Protein AF-A0AAP1EXU5-F1 (afdb_monomer_lite)

Organism: NCBI:txid347

pLDDT: mean 87.34, std 11.62, range [33.66, 98.62]

InterPro domains:
  IPR014710 RmlC-like jelly roll fold [G3DSA:2.60.120.10] (6-222)
  IPR041667 Cupin-like domain 8 [PF13621] (20-175)

Structure (mmCIF, N/CA/C/O backbone):
data_AF-A0AAP1EXU5-F1
#
_entry.id   AF-A0AAP1EXU5-F1
#
loop_
_atom_site.group_PDB
_atom_site.id
_atom_site.type_symbol
_atom_site.label_atom_id
_atom_site.label_alt_id
_atom_site.label_comp_id
_atom_site.label_asym_id
_atom_site.label_entity_id
_atom_site.label_seq_id
_atom_site.pdbx_PDB_ins_code
_atom_site.Cartn_x
_atom_site.Cartn_y
_atom_site.Cartn_z
_atom_site.occupancy
_atom_site.B_iso_or_equiv
_atom_site.auth_seq_id
_atom_site.auth_comp_id
_atom_site.auth_asym_id
_atom_site.auth_atom_id
_atom_site.pdbx_PDB_model_num
ATOM 1 N N . MET A 1 1 ? 19.352 -21.264 -12.331 1.00 33.66 1 MET A N 1
ATOM 2 C CA . MET A 1 1 ? 18.114 -21.206 -11.521 1.00 33.66 1 MET A CA 1
ATOM 3 C C . MET A 1 1 ? 17.722 -19.744 -11.387 1.00 33.66 1 MET A C 1
ATOM 5 O O . MET A 1 1 ? 18.645 -18.951 -11.235 1.00 33.66 1 MET A O 1
ATOM 9 N N . PRO A 1 2 ? 16.442 -19.346 -11.511 1.00 36.06 2 PRO A N 1
ATOM 10 C CA . PRO A 1 2 ? 16.068 -17.956 -11.261 1.00 36.06 2 PRO A CA 1
ATOM 11 C C . PRO A 1 2 ? 16.492 -17.590 -9.834 1.00 36.06 2 PRO A C 1
ATOM 13 O O . PRO A 1 2 ? 16.185 -18.331 -8.901 1.00 36.06 2 PRO A O 1
ATOM 16 N N . ALA A 1 3 ? 17.254 -16.505 -9.688 1.00 39.09 3 ALA A N 1
ATOM 17 C CA . ALA A 1 3 ? 17.696 -16.018 -8.389 1.00 39.09 3 ALA A CA 1
ATOM 18 C C . ALA A 1 3 ? 16.472 -15.783 -7.494 1.00 39.09 3 ALA A C 1
ATOM 20 O O . ALA A 1 3 ? 15.477 -15.198 -7.938 1.00 39.09 3 ALA A O 1
ATOM 21 N N . GLU A 1 4 ? 16.527 -16.265 -6.251 1.00 41.06 4 GLU A N 1
ATOM 22 C CA . GLU A 1 4 ? 15.454 -16.020 -5.295 1.00 41.06 4 GLU A CA 1
ATOM 23 C C . GLU A 1 4 ? 15.252 -14.506 -5.133 1.00 41.06 4 GLU A C 1
ATOM 25 O O . GLU A 1 4 ? 16.228 -13.752 -5.051 1.00 41.06 4 GLU A O 1
ATOM 30 N N . PRO A 1 5 ? 13.998 -14.023 -5.125 1.00 50.66 5 PRO A N 1
ATOM 31 C CA . PRO A 1 5 ? 13.727 -12.602 -4.990 1.00 50.66 5 PRO A CA 1
ATOM 32 C C . PRO A 1 5 ? 14.372 -12.077 -3.705 1.00 50.66 5 PRO A C 1
ATOM 34 O O . PRO A 1 5 ? 14.060 -12.549 -2.611 1.00 50.66 5 PRO A O 1
ATOM 37 N N . ARG A 1 6 ? 15.256 -11.079 -3.841 1.00 53.12 6 ARG A N 1
ATOM 38 C CA . ARG A 1 6 ? 15.921 -10.437 -2.704 1.00 53.12 6 ARG A CA 1
ATOM 39 C C . ARG A 1 6 ? 14.862 -9.913 -1.737 1.00 53.12 6 ARG A C 1
ATOM 41 O O . ARG A 1 6 ? 14.082 -9.019 -2.071 1.00 53.12 6 ARG A O 1
ATOM 48 N N . VAL A 1 7 ? 14.825 -10.502 -0.547 1.00 65.81 7 VAL A N 1
ATOM 49 C CA . VAL A 1 7 ? 13.904 -10.114 0.520 1.00 65.81 7 VAL A CA 1
ATOM 50 C C . VAL A 1 7 ? 14.245 -8.684 0.938 1.00 65.81 7 VAL A C 1
ATOM 52 O O . VAL A 1 7 ? 15.403 -8.382 1.224 1.00 65.81 7 VAL A O 1
ATOM 55 N N . ILE A 1 8 ? 13.246 -7.796 0.933 1.00 73.38 8 ILE A N 1
ATOM 56 C CA . ILE A 1 8 ? 13.391 -6.437 1.470 1.00 73.38 8 ILE A CA 1
ATOM 57 C C . ILE A 1 8 ? 13.843 -6.553 2.929 1.00 73.38 8 ILE A C 1
ATOM 59 O O . ILE A 1 8 ? 13.289 -7.368 3.674 1.00 73.38 8 ILE A O 1
ATOM 63 N N . GLU A 1 9 ? 14.833 -5.750 3.319 1.00 77.69 9 GLU A N 1
ATOM 64 C CA . GLU A 1 9 ? 15.406 -5.777 4.662 1.00 77.69 9 GLU A CA 1
ATOM 65 C C . GLU A 1 9 ? 14.314 -5.668 5.735 1.00 77.69 9 GLU A C 1
ATOM 67 O O . GLU A 1 9 ? 13.412 -4.829 5.660 1.00 77.69 9 GLU A O 1
ATOM 72 N N . GLY A 1 10 ? 14.365 -6.583 6.703 1.00 82.75 10 GLY A N 1
ATOM 73 C CA . GLY A 1 10 ? 13.412 -6.653 7.799 1.00 82.75 10 GLY A CA 1
ATOM 74 C C . GLY A 1 10 ? 13.985 -6.023 9.060 1.00 82.75 10 GLY A C 1
ATOM 75 O O . GLY A 1 10 ? 14.947 -6.546 9.610 1.00 82.75 10 GLY A O 1
ATOM 76 N N . CYS A 1 11 ? 13.352 -4.965 9.558 1.00 88.06 11 CYS A N 1
ATOM 77 C CA . CYS A 1 11 ? 13.636 -4.416 10.882 1.00 88.06 11 CYS A CA 1
ATOM 78 C C . CYS A 1 11 ? 12.678 -5.038 11.908 1.00 88.06 11 CYS A C 1
ATOM 80 O O . CYS A 1 11 ? 11.507 -5.278 11.605 1.00 88.06 11 CYS A O 1
ATOM 82 N N . HIS A 1 12 ? 13.160 -5.292 13.122 1.00 92.25 12 HIS A N 1
ATOM 83 C CA . HIS A 1 12 ? 12.423 -5.971 14.192 1.00 92.25 12 HIS A CA 1
ATOM 84 C C . HIS A 1 12 ? 12.567 -5.215 15.519 1.00 92.25 12 HIS A C 1
ATOM 86 O O . HIS A 1 12 ? 13.460 -4.388 15.656 1.00 92.25 12 HIS A O 1
ATOM 92 N N . GLY A 1 13 ? 11.709 -5.523 16.501 1.00 90.25 13 GLY A N 1
ATOM 93 C CA . GLY A 1 13 ? 11.841 -4.990 17.867 1.00 90.25 13 GLY A CA 1
ATOM 94 C C . GLY A 1 13 ? 11.612 -3.480 17.984 1.00 90.25 13 GLY A C 1
ATOM 95 O O . GLY A 1 13 ? 12.146 -2.852 18.888 1.00 90.25 13 GLY A O 1
ATOM 96 N N . LEU A 1 14 ? 10.854 -2.903 17.052 1.00 92.38 14 LEU A N 1
ATOM 97 C CA . LEU A 1 14 ? 10.605 -1.467 16.979 1.00 92.38 14 LEU A CA 1
ATOM 98 C C . LEU A 1 14 ? 9.452 -1.057 17.897 1.00 92.38 14 LEU A C 1
ATOM 100 O O . LEU A 1 14 ? 8.427 -1.740 17.938 1.00 92.38 14 LEU A O 1
ATOM 104 N N . ASP A 1 15 ? 9.597 0.094 18.548 1.00 90.38 15 ASP A N 1
ATOM 105 C CA . ASP A 1 15 ? 8.518 0.762 19.272 1.00 90.38 15 ASP A CA 1
ATOM 106 C C . ASP A 1 15 ? 7.871 1.824 18.360 1.00 90.38 15 ASP A C 1
ATOM 108 O O . ASP A 1 15 ? 8.560 2.755 17.931 1.00 90.38 15 ASP A O 1
ATOM 112 N N . PRO A 1 16 ? 6.563 1.729 18.043 1.00 90.12 16 PRO A N 1
ATOM 113 C CA . PRO A 1 16 ? 5.876 2.737 17.238 1.00 90.12 16 PRO A CA 1
ATOM 114 C C . PRO A 1 16 ? 5.839 4.124 17.888 1.00 90.12 16 PRO A C 1
ATOM 116 O O . PRO A 1 16 ? 5.579 5.091 17.181 1.00 90.12 16 PRO A O 1
ATOM 119 N N . GLN A 1 17 ? 6.091 4.258 19.191 1.00 90.00 17 GLN A N 1
ATOM 120 C CA . GLN A 1 17 ? 6.180 5.555 19.869 1.00 90.00 17 GLN A CA 1
ATOM 121 C C . GLN A 1 17 ? 7.610 6.105 19.946 1.00 90.00 17 GLN A C 1
ATOM 123 O O . GLN A 1 17 ? 7.797 7.274 20.277 1.00 90.00 17 GLN A O 1
ATOM 128 N N . GLN A 1 18 ? 8.616 5.289 19.625 1.00 89.62 18 GLN A N 1
ATOM 129 C CA . GLN A 1 18 ? 10.035 5.643 19.711 1.00 89.62 18 GLN A CA 1
ATOM 130 C C . GLN A 1 18 ? 10.793 5.131 18.482 1.00 89.62 18 GLN A C 1
ATOM 132 O O . GLN A 1 18 ? 11.813 4.449 18.582 1.00 89.62 18 GLN A O 1
ATOM 137 N N . LEU A 1 19 ? 10.273 5.440 17.292 1.00 89.94 19 LEU A N 1
ATOM 138 C CA . LEU A 1 19 ? 10.934 5.078 16.045 1.00 89.94 19 LEU A CA 1
ATOM 139 C C . LEU A 1 19 ? 12.259 5.823 15.899 1.00 89.94 19 LEU A C 1
ATOM 141 O O . LEU A 1 19 ? 12.295 7.052 15.955 1.00 89.94 19 LEU A O 1
ATOM 145 N N . ASP A 1 20 ? 13.332 5.076 15.635 1.00 88.88 20 ASP A N 1
ATOM 146 C CA . ASP A 1 20 ? 14.624 5.659 15.287 1.00 88.88 20 ASP A CA 1
ATOM 147 C C . ASP A 1 20 ? 14.459 6.555 14.042 1.00 88.88 20 ASP A C 1
ATOM 149 O O . ASP A 1 20 ? 14.055 6.070 12.976 1.00 88.88 20 ASP A O 1
ATOM 153 N N . PRO A 1 21 ? 14.792 7.856 14.126 1.00 86.25 21 PRO A N 1
ATOM 154 C CA . PRO A 1 21 ? 14.748 8.753 12.980 1.00 86.25 21 PRO A CA 1
ATOM 155 C C . PRO A 1 21 ? 15.571 8.270 11.774 1.00 86.25 21 PRO A C 1
ATOM 157 O O . PRO A 1 21 ? 15.300 8.695 10.652 1.00 86.25 21 PRO A O 1
ATOM 160 N N . ALA A 1 22 ? 16.572 7.403 11.963 1.00 85.75 22 ALA A N 1
ATOM 161 C CA . ALA A 1 22 ? 17.312 6.779 10.868 1.00 85.75 22 ALA A CA 1
ATOM 162 C C . ALA A 1 22 ? 16.419 5.887 9.990 1.00 85.75 22 ALA A C 1
ATOM 164 O O . ALA A 1 22 ? 16.550 5.933 8.769 1.00 85.75 22 ALA A O 1
ATOM 165 N N . ILE A 1 23 ? 15.458 5.163 10.579 1.00 87.38 23 ILE A N 1
ATOM 166 C CA . ILE A 1 23 ? 14.492 4.330 9.842 1.00 87.38 23 ILE A CA 1
ATOM 167 C C . ILE A 1 23 ? 13.633 5.205 8.930 1.00 87.38 23 ILE A C 1
ATOM 169 O O . ILE A 1 23 ? 13.438 4.886 7.759 1.00 87.38 23 ILE A O 1
ATOM 173 N N . LEU A 1 24 ? 13.158 6.337 9.454 1.00 84.12 24 LEU A N 1
ATOM 174 C CA . LEU A 1 24 ? 12.311 7.277 8.716 1.00 84.12 24 LEU A CA 1
ATOM 175 C C . LEU A 1 24 ? 13.068 8.033 7.618 1.00 84.12 24 LEU A C 1
ATOM 177 O O . LEU A 1 24 ? 12.455 8.536 6.686 1.00 84.12 24 LEU A O 1
ATOM 181 N N . ARG A 1 25 ? 14.399 8.100 7.712 1.00 84.00 25 ARG A N 1
ATOM 182 C CA . ARG A 1 25 ? 15.280 8.670 6.682 1.00 84.00 25 ARG A CA 1
ATOM 183 C C . ARG A 1 25 ? 15.851 7.617 5.733 1.00 84.00 25 ARG A C 1
ATOM 185 O O . ARG A 1 25 ? 16.708 7.967 4.914 1.00 84.00 25 ARG A O 1
ATOM 192 N N . SER A 1 26 ? 15.429 6.356 5.855 1.00 81.62 26 SER A N 1
ATOM 193 C CA . SER A 1 26 ? 15.923 5.281 5.001 1.00 81.62 26 SER A CA 1
ATOM 194 C C . SER A 1 26 ? 15.594 5.564 3.548 1.00 81.62 26 SER A C 1
ATOM 196 O O . SER A 1 26 ? 14.506 6.012 3.185 1.00 81.62 26 SER A O 1
ATOM 198 N N . THR A 1 27 ? 16.561 5.288 2.684 1.00 74.94 27 THR A N 1
ATOM 199 C CA . THR A 1 27 ? 16.418 5.530 1.248 1.00 74.94 27 THR A CA 1
ATOM 200 C C . THR A 1 27 ? 16.394 4.237 0.468 1.00 74.94 27 THR A C 1
ATOM 202 O O . THR A 1 27 ? 16.561 4.213 -0.748 1.00 74.94 27 THR A O 1
ATOM 205 N N . THR A 1 28 ? 16.098 3.146 1.155 1.00 74.75 28 THR A N 1
ATOM 206 C CA . THR A 1 28 ? 15.708 1.878 0.565 1.00 74.75 28 THR A CA 1
ATOM 207 C C . THR A 1 28 ? 14.409 1.426 1.232 1.00 74.75 28 THR A C 1
ATOM 209 O O . THR A 1 28 ? 14.103 1.859 2.342 1.00 74.75 28 THR A O 1
ATOM 212 N N . PRO A 1 29 ? 13.563 0.636 0.553 1.00 79.50 29 PRO A N 1
ATOM 213 C CA . PRO A 1 29 ? 12.376 0.094 1.199 1.00 79.50 29 PRO A CA 1
ATOM 214 C C . PRO A 1 29 ? 12.780 -0.765 2.403 1.00 79.50 29 PRO A C 1
ATOM 216 O O . PRO A 1 29 ? 13.696 -1.575 2.288 1.00 79.50 29 PRO A O 1
ATOM 219 N N . LEU A 1 30 ? 12.065 -0.625 3.518 1.00 86.12 30 LEU A N 1
ATOM 220 C CA . LEU A 1 30 ? 12.228 -1.449 4.716 1.00 86.12 30 LEU A CA 1
ATOM 221 C C . LEU A 1 30 ? 10.910 -2.151 5.048 1.00 86.12 30 LEU A C 1
ATOM 223 O O . LEU A 1 30 ? 9.828 -1.592 4.859 1.00 86.12 30 LEU A O 1
ATOM 227 N N . VAL A 1 31 ? 10.987 -3.369 5.584 1.00 90.06 31 VAL A N 1
ATOM 228 C CA . VAL A 1 31 ? 9.840 -4.054 6.194 1.00 90.06 31 VAL A CA 1
ATOM 229 C C . VAL A 1 31 ? 9.971 -3.964 7.709 1.00 90.06 31 VAL A C 1
ATOM 231 O O . VAL A 1 31 ? 10.746 -4.691 8.324 1.00 90.06 31 VAL A O 1
ATOM 234 N N . LEU A 1 32 ? 9.168 -3.098 8.324 1.00 93.50 32 LEU A N 1
ATOM 235 C CA . LEU A 1 32 ? 9.144 -2.889 9.774 1.00 93.50 32 LEU A CA 1
ATOM 236 C C . LEU A 1 32 ? 8.265 -3.961 10.442 1.00 93.50 32 LEU A C 1
ATOM 238 O O . LEU A 1 32 ? 7.062 -3.789 10.656 1.00 93.50 32 LEU A O 1
ATOM 242 N N . ARG A 1 33 ? 8.843 -5.137 10.704 1.00 91.25 33 ARG A N 1
ATOM 243 C CA . ARG A 1 33 ? 8.097 -6.320 11.147 1.00 91.25 33 ARG A CA 1
ATOM 244 C C . ARG A 1 33 ? 7.624 -6.159 12.586 1.00 91.25 33 ARG A C 1
ATOM 246 O O . ARG A 1 33 ? 8.411 -6.059 13.519 1.00 91.25 33 ARG A O 1
ATOM 253 N N . GLY A 1 34 ? 6.306 -6.229 12.760 1.00 93.62 34 GLY A N 1
ATOM 254 C CA . GLY A 1 34 ? 5.665 -6.184 14.074 1.00 93.62 34 GLY A CA 1
ATOM 255 C C . GLY A 1 34 ? 5.451 -4.782 14.641 1.00 93.62 34 GLY A C 1
ATOM 256 O O . GLY A 1 34 ? 4.830 -4.694 15.693 1.00 93.62 34 GLY A O 1
ATOM 257 N N . LEU A 1 35 ? 5.865 -3.723 13.933 1.00 96.00 35 LEU A N 1
ATOM 258 C CA . LEU A 1 35 ? 5.764 -2.330 14.386 1.00 96.00 35 LEU A CA 1
ATOM 259 C C . LEU A 1 35 ? 4.370 -1.964 14.917 1.00 96.00 35 LEU A C 1
ATOM 261 O O . LEU A 1 35 ? 4.229 -1.385 15.984 1.00 96.00 35 LEU A O 1
ATOM 265 N N . VAL A 1 36 ? 3.331 -2.353 14.179 1.00 96.75 36 VAL A N 1
ATOM 266 C CA . VAL A 1 36 ? 1.935 -2.038 14.507 1.00 96.75 36 VAL A CA 1
ATOM 267 C C . VAL A 1 36 ? 1.186 -3.207 15.144 1.00 96.75 36 VAL A C 1
ATOM 269 O O . VAL A 1 36 ? -0.031 -3.168 15.258 1.00 96.75 36 VAL A O 1
ATOM 272 N N . ARG A 1 37 ? 1.875 -4.277 15.568 1.00 96.00 37 ARG A N 1
ATOM 273 C CA . ARG A 1 37 ? 1.225 -5.488 16.116 1.00 96.00 37 ARG A CA 1
ATOM 274 C C . ARG A 1 37 ? 0.361 -5.188 17.344 1.00 96.00 37 ARG A C 1
ATOM 276 O O . ARG A 1 37 ? -0.632 -5.873 17.569 1.00 96.00 37 ARG A O 1
ATOM 283 N N . ALA A 1 38 ? 0.762 -4.201 18.142 1.00 95.75 38 ALA A N 1
ATOM 284 C CA . ALA A 1 38 ? 0.057 -3.799 19.353 1.00 95.75 38 ALA A CA 1
ATOM 285 C C . ALA A 1 38 ? -1.169 -2.910 19.084 1.00 95.75 38 ALA A C 1
ATOM 287 O O . ALA A 1 38 ? -1.962 -2.696 19.996 1.00 95.75 38 ALA A O 1
ATOM 288 N N . TRP A 1 39 ? -1.349 -2.406 17.857 1.00 97.62 39 TRP A N 1
ATOM 289 C CA . TRP A 1 39 ? -2.528 -1.619 17.509 1.00 97.62 39 TRP A CA 1
ATOM 290 C C . TRP A 1 39 ? -3.804 -2.448 17.685 1.00 97.62 39 TRP A C 1
ATOM 292 O O . TRP A 1 39 ? -3.864 -3.570 17.167 1.00 97.62 39 TRP A O 1
ATOM 302 N N . PRO A 1 40 ? -4.853 -1.912 18.334 1.00 98.25 40 PRO A N 1
ATOM 303 C CA . PRO A 1 40 ? -6.123 -2.615 18.459 1.00 98.25 40 PRO A CA 1
ATOM 304 C C . PRO A 1 40 ? -6.711 -3.031 17.102 1.00 98.25 40 PRO A C 1
ATOM 306 O O . PRO A 1 40 ? -7.229 -4.142 16.981 1.00 98.25 40 PRO A O 1
ATOM 309 N N . LEU A 1 41 ? -6.559 -2.207 16.053 1.00 98.38 41 LEU A N 1
ATOM 310 C CA . LEU A 1 41 ? -6.984 -2.574 14.697 1.00 98.38 41 LEU A CA 1
ATOM 311 C C . LEU A 1 41 ? -6.179 -3.755 14.136 1.00 98.38 41 LEU A C 1
ATOM 313 O O . LEU A 1 41 ? -6.755 -4.650 13.522 1.00 98.38 41 LEU A O 1
ATOM 317 N N . ALA A 1 42 ? -4.864 -3.793 14.366 1.00 97.94 42 ALA A N 1
ATOM 318 C CA . ALA A 1 42 ? -4.020 -4.896 13.908 1.00 97.94 42 ALA A CA 1
ATOM 319 C C . ALA A 1 42 ? -4.330 -6.201 14.657 1.00 97.94 42 ALA A C 1
ATOM 321 O O . ALA A 1 42 ? -4.385 -7.269 14.052 1.00 97.94 42 ALA A O 1
ATOM 322 N N . GLN A 1 43 ? -4.594 -6.124 15.964 1.00 98.44 43 GLN A N 1
ATOM 323 C CA . GLN A 1 43 ? -5.053 -7.268 16.754 1.00 98.44 43 GLN A CA 1
ATOM 324 C C . GLN A 1 43 ? -6.426 -7.759 16.282 1.00 98.44 43 GLN A C 1
ATOM 326 O O . GLN A 1 43 ? -6.643 -8.963 16.151 1.00 98.44 43 GLN A O 1
ATOM 331 N N . ALA A 1 44 ? -7.350 -6.843 15.981 1.00 98.56 44 ALA A N 1
ATOM 332 C CA . ALA A 1 44 ? -8.648 -7.186 15.418 1.00 98.56 44 ALA A CA 1
ATOM 333 C C . ALA A 1 44 ? -8.506 -7.876 14.052 1.00 98.56 44 ALA A C 1
ATOM 335 O O . ALA A 1 44 ? -9.066 -8.955 13.867 1.00 98.56 44 ALA A O 1
ATOM 336 N N . GLY A 1 45 ? -7.697 -7.324 13.144 1.00 97.75 45 GLY A N 1
ATOM 337 C CA . GLY A 1 45 ? -7.429 -7.912 11.830 1.00 97.75 45 GLY A CA 1
ATOM 338 C C . GLY A 1 45 ? -6.689 -9.246 11.873 1.00 97.75 45 GLY A C 1
ATOM 339 O O . GLY A 1 45 ? -6.929 -10.097 11.019 1.00 97.75 45 GLY A O 1
ATOM 340 N N . ALA A 1 46 ? -5.847 -9.472 12.884 1.00 97.06 46 ALA A N 1
ATOM 341 C CA . ALA A 1 46 ? -5.215 -10.767 13.121 1.00 97.06 46 ALA A CA 1
ATOM 342 C C . ALA A 1 46 ? -6.213 -11.843 13.586 1.00 97.06 46 ALA A C 1
ATOM 344 O O . ALA A 1 46 ? -5.974 -13.024 13.340 1.00 97.06 46 ALA A O 1
ATOM 345 N N . ARG A 1 47 ? -7.319 -11.454 14.240 1.00 97.94 47 ARG A N 1
ATOM 346 C CA . ARG A 1 47 ? -8.393 -1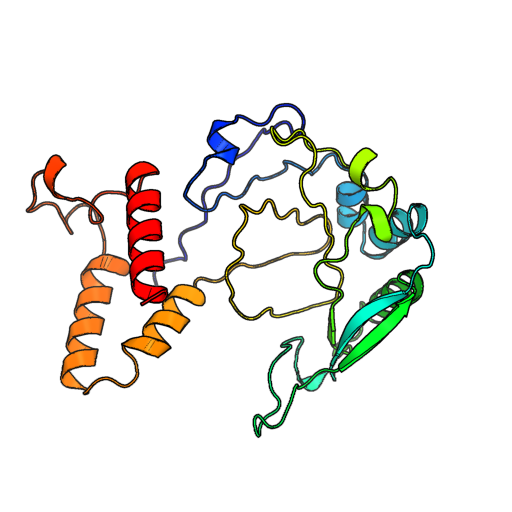2.384 14.629 1.00 97.94 47 ARG A CA 1
ATOM 347 C C . ARG A 1 47 ? -9.267 -12.761 13.439 1.00 97.94 47 ARG A C 1
ATOM 349 O O . ARG A 1 47 ? -9.463 -13.946 13.197 1.00 97.94 47 ARG A O 1
ATOM 356 N N . SER A 1 48 ? -9.813 -11.773 12.727 1.00 97.81 48 SER A N 1
ATOM 357 C CA . SER A 1 48 ? -10.640 -11.999 11.535 1.00 97.81 48 SER A CA 1
ATOM 358 C C . SER A 1 48 ? -10.960 -10.698 10.789 1.00 97.81 48 SER A C 1
ATOM 360 O O . SER A 1 48 ? -10.854 -9.598 11.338 1.00 97.81 48 SER A O 1
ATOM 362 N N . ALA A 1 49 ? -11.424 -10.821 9.541 1.00 97.06 49 ALA A N 1
ATOM 363 C CA . ALA A 1 49 ? -11.953 -9.688 8.779 1.00 97.06 49 ALA A CA 1
ATOM 364 C C . ALA A 1 49 ? -13.179 -9.060 9.470 1.00 97.06 49 ALA A C 1
ATOM 366 O O . ALA A 1 49 ? -13.306 -7.838 9.521 1.00 97.06 49 ALA A O 1
ATOM 367 N N . GLN A 1 50 ? -14.036 -9.888 10.073 1.00 98.19 50 GLN A N 1
ATOM 368 C CA . GLN A 1 50 ? -15.212 -9.472 10.837 1.00 98.19 50 GLN A CA 1
ATOM 369 C C . GLN A 1 50 ? -14.815 -8.616 12.045 1.00 98.19 50 GLN A C 1
ATOM 371 O O . GLN A 1 50 ? -15.411 -7.569 12.279 1.00 98.19 50 GLN A O 1
ATOM 376 N N . ALA A 1 51 ? -13.786 -9.025 12.796 1.00 98.62 51 ALA A N 1
ATOM 377 C CA . ALA A 1 51 ? -13.307 -8.268 13.947 1.00 98.62 51 ALA A CA 1
ATOM 378 C C . ALA A 1 51 ? -12.695 -6.919 13.531 1.00 98.62 51 ALA A C 1
ATOM 380 O O . ALA A 1 51 ? -12.941 -5.916 14.200 1.00 98.62 51 ALA A O 1
ATOM 381 N N . ALA A 1 52 ? -11.943 -6.870 12.425 1.00 98.38 52 ALA A N 1
ATOM 382 C CA . ALA A 1 52 ? -11.441 -5.609 11.873 1.00 98.38 52 ALA A CA 1
ATOM 383 C C . ALA A 1 52 ? -12.579 -4.675 11.435 1.00 98.38 52 ALA A C 1
ATOM 385 O O . ALA A 1 52 ? -12.574 -3.499 11.792 1.00 98.38 52 ALA A O 1
ATOM 386 N N . ALA A 1 53 ? -13.576 -5.195 10.714 1.00 98.19 53 ALA A N 1
ATOM 387 C CA . ALA A 1 53 ? -14.739 -4.421 10.291 1.00 98.19 53 ALA A CA 1
ATOM 388 C C . ALA A 1 53 ? -15.544 -3.892 11.490 1.00 98.19 53 ALA A C 1
ATOM 390 O O . ALA A 1 53 ? -15.909 -2.720 11.510 1.00 98.19 53 ALA A O 1
ATOM 391 N N . ALA A 1 54 ? -15.766 -4.719 12.517 1.00 98.44 54 ALA A N 1
ATOM 392 C CA . ALA A 1 54 ? -16.429 -4.302 13.752 1.00 98.44 54 ALA A CA 1
ATOM 393 C C . ALA A 1 54 ? -15.655 -3.192 14.481 1.00 98.44 54 ALA A C 1
ATOM 395 O O . ALA A 1 54 ? -16.260 -2.243 14.969 1.00 98.44 54 ALA A O 1
ATOM 396 N N . TYR A 1 55 ? -14.321 -3.275 14.512 1.00 98.56 55 TYR A N 1
ATOM 397 C CA . TYR A 1 55 ? -13.486 -2.227 15.095 1.00 98.56 55 TYR A CA 1
ATOM 398 C C . TYR A 1 55 ? -13.584 -0.911 14.307 1.00 98.56 55 TYR A C 1
ATOM 400 O O . TYR A 1 55 ? -13.777 0.142 14.907 1.00 98.56 55 TYR A O 1
ATOM 408 N N . LEU A 1 56 ? -13.518 -0.962 12.970 1.00 98.00 56 LEU A N 1
ATOM 409 C CA . LEU A 1 56 ? -13.669 0.225 12.116 1.00 98.00 56 LEU A CA 1
ATOM 410 C C . LEU A 1 56 ? -15.048 0.881 12.263 1.00 98.00 56 LEU A C 1
ATOM 412 O O . LEU A 1 56 ? -15.127 2.105 12.306 1.00 98.00 56 LEU A O 1
ATOM 416 N N . ARG A 1 57 ? -16.118 0.090 12.417 1.00 97.44 57 ARG A N 1
ATOM 417 C CA . ARG A 1 57 ? -17.478 0.602 12.668 1.00 97.44 57 ARG A CA 1
ATOM 418 C C . ARG A 1 57 ? -17.582 1.464 13.922 1.00 97.44 57 ARG A C 1
ATOM 420 O O . ARG A 1 57 ? -18.417 2.355 13.954 1.00 97.44 57 ARG A O 1
ATOM 427 N N . GLY A 1 58 ? -16.731 1.240 14.925 1.00 97.44 58 GLY A N 1
ATOM 428 C CA . GLY A 1 58 ? -16.680 2.086 16.122 1.00 97.44 58 GLY A CA 1
ATOM 429 C C . GLY A 1 58 ? -16.255 3.533 15.843 1.00 97.44 58 GLY A C 1
ATOM 430 O O . GLY A 1 58 ? -16.502 4.402 16.672 1.00 97.44 58 GLY A O 1
ATOM 431 N N . PHE A 1 59 ? -15.643 3.788 14.683 1.00 97.75 59 PHE A N 1
ATOM 432 C CA . PHE A 1 59 ? -15.197 5.110 14.241 1.00 97.75 59 PHE A CA 1
ATOM 433 C C . PHE A 1 59 ? -15.952 5.612 13.005 1.00 97.75 59 PHE A C 1
ATOM 435 O O . PHE A 1 59 ? -15.744 6.753 12.606 1.00 97.75 59 PHE A O 1
ATOM 442 N N . ASP A 1 60 ? -16.785 4.780 12.372 1.00 95.75 60 ASP A N 1
ATOM 443 C CA . ASP A 1 60 ? -17.488 5.130 11.136 1.00 95.75 60 ASP A CA 1
ATOM 444 C C . ASP A 1 60 ? -18.491 6.261 11.392 1.00 95.75 60 ASP A C 1
ATOM 446 O O . ASP A 1 60 ? -19.441 6.118 12.162 1.00 95.75 60 ASP A O 1
ATOM 450 N N . ARG A 1 61 ? -18.281 7.396 10.722 1.00 92.44 61 ARG A N 1
ATOM 451 C CA . ARG A 1 61 ? -19.167 8.565 10.794 1.00 92.44 61 ARG A CA 1
ATOM 452 C C . ARG A 1 61 ? -20.434 8.403 9.935 1.00 92.44 61 ARG A C 1
ATOM 454 O O . ARG A 1 61 ? -21.338 9.230 10.021 1.00 92.44 61 ARG A O 1
ATOM 461 N N . GLY A 1 62 ? -20.511 7.359 9.106 1.00 92.00 62 GLY A N 1
ATOM 462 C CA . GLY A 1 62 ? -21.616 7.113 8.175 1.00 92.00 62 GLY A CA 1
ATOM 463 C C . GLY A 1 62 ? -21.516 7.903 6.866 1.00 92.00 62 GLY A C 1
ATOM 464 O O . GLY A 1 62 ? -22.451 7.894 6.067 1.00 92.00 62 GLY A O 1
ATOM 465 N N . GLU A 1 63 ? -20.388 8.577 6.631 1.00 91.75 63 GLU A N 1
ATOM 466 C CA . GLU A 1 63 ? -20.136 9.346 5.412 1.00 91.75 63 GLU A CA 1
ATOM 467 C C . GLU A 1 63 ? -19.914 8.418 4.206 1.00 91.75 63 GLU A C 1
ATOM 469 O O . GLU A 1 63 ? -19.342 7.327 4.311 1.00 91.75 63 GLU A O 1
ATOM 474 N N . ALA A 1 64 ? -20.352 8.868 3.030 1.00 95.94 64 ALA A N 1
ATOM 475 C CA . ALA A 1 64 ? -20.183 8.110 1.797 1.00 95.94 64 ALA A CA 1
ATOM 476 C C . ALA A 1 64 ? -18.736 8.190 1.287 1.00 95.94 64 ALA A C 1
ATOM 478 O O . ALA A 1 64 ? -18.265 9.266 0.912 1.00 95.94 64 ALA A O 1
ATOM 479 N N . VAL A 1 65 ? -18.067 7.040 1.201 1.00 96.56 65 VAL A N 1
ATOM 480 C CA . VAL A 1 65 ? -16.757 6.887 0.555 1.00 96.56 65 VAL A CA 1
ATOM 481 C C . VAL A 1 65 ? -16.922 6.652 -0.945 1.00 96.56 65 VAL A C 1
ATOM 483 O O . VAL A 1 65 ? -17.995 6.272 -1.414 1.00 96.56 65 VAL A O 1
ATOM 486 N N . VAL A 1 66 ? -15.847 6.857 -1.706 1.00 97.00 66 VAL A N 1
ATOM 487 C CA . VAL A 1 66 ? -15.780 6.453 -3.116 1.00 97.00 66 VAL A CA 1
ATOM 488 C C . VAL A 1 66 ? -15.125 5.076 -3.196 1.00 97.00 66 VAL A C 1
ATOM 490 O O . VAL A 1 66 ? -13.926 4.936 -2.953 1.00 97.00 66 VAL A O 1
ATOM 493 N N . ALA A 1 67 ? -15.912 4.060 -3.536 1.00 96.88 67 ALA A N 1
ATOM 494 C CA . ALA A 1 67 ? -15.436 2.713 -3.817 1.00 96.88 67 ALA A CA 1
ATOM 495 C C . ALA A 1 67 ? -15.303 2.514 -5.329 1.00 96.88 67 ALA A C 1
ATOM 497 O O . ALA A 1 67 ? -16.226 2.807 -6.080 1.00 96.88 67 ALA A O 1
ATOM 498 N N . GLN A 1 68 ? -14.178 1.977 -5.785 1.00 96.62 68 GLN A N 1
ATOM 499 C CA . GLN A 1 68 ? -14.048 1.463 -7.143 1.00 96.62 68 GLN A CA 1
ATOM 500 C C . GLN A 1 68 ? -14.614 0.047 -7.183 1.00 96.62 68 GLN A C 1
ATOM 502 O O . GLN A 1 68 ? -14.184 -0.813 -6.407 1.00 96.62 68 GLN A O 1
ATOM 507 N N . VAL A 1 69 ? -15.567 -0.188 -8.083 1.00 97.12 69 VAL A N 1
ATOM 508 C CA . VAL A 1 69 ? -16.262 -1.469 -8.232 1.00 97.12 69 VAL A CA 1
ATOM 509 C C . VAL A 1 69 ? -16.071 -2.000 -9.646 1.00 97.12 69 VAL A C 1
ATOM 511 O O . VAL A 1 69 ? -16.316 -1.290 -10.621 1.00 97.12 69 VAL A O 1
ATOM 514 N N . GLY A 1 70 ? -15.642 -3.254 -9.756 1.00 95.88 70 GLY A N 1
ATOM 515 C CA . GLY A 1 70 ? -15.449 -3.947 -11.026 1.00 95.88 70 GLY A CA 1
ATOM 516 C C . GLY A 1 70 ? -16.070 -5.349 -11.032 1.00 95.88 70 GLY A C 1
ATOM 517 O O . GLY A 1 70 ? -16.286 -5.928 -9.962 1.00 95.88 70 GLY A O 1
ATOM 518 N N . PRO A 1 71 ? -16.375 -5.902 -12.218 1.00 96.12 71 PRO A N 1
ATOM 519 C CA . PRO A 1 71 ? -16.924 -7.249 -12.337 1.00 96.12 71 PRO A CA 1
ATOM 520 C C . PRO A 1 71 ? -15.909 -8.325 -11.892 1.00 96.12 71 PRO A C 1
ATOM 522 O O . PRO A 1 71 ? -14.706 -8.058 -11.855 1.00 96.12 71 PRO A O 1
ATOM 525 N N . PRO A 1 72 ? -16.353 -9.540 -11.512 1.00 95.25 72 PRO A N 1
ATOM 526 C CA . PRO A 1 72 ? -15.456 -10.575 -10.979 1.00 95.25 72 PRO A CA 1
ATOM 527 C C . PRO A 1 72 ? -14.337 -11.026 -11.933 1.00 95.25 72 PRO A C 1
ATOM 529 O O . PRO A 1 72 ? -13.252 -11.414 -11.492 1.00 95.25 72 PRO A O 1
ATOM 532 N N . ASP A 1 73 ? -14.584 -10.962 -13.240 1.00 92.81 73 ASP A N 1
ATOM 533 C CA . ASP A 1 73 ? -13.674 -11.392 -14.307 1.00 92.81 73 ASP A CA 1
ATOM 534 C C . ASP A 1 73 ? -12.387 -10.554 -14.400 1.00 92.81 73 ASP A C 1
ATOM 536 O O . ASP A 1 73 ? -11.360 -11.065 -14.849 1.00 92.81 73 ASP A O 1
ATOM 540 N N . ILE A 1 74 ? -12.376 -9.315 -13.888 1.00 90.31 74 ILE A N 1
ATOM 541 C CA . ILE A 1 74 ? -11.153 -8.497 -13.839 1.00 90.31 74 ILE A CA 1
ATOM 542 C C . ILE A 1 74 ? -10.151 -9.002 -12.791 1.00 90.31 74 ILE A C 1
ATOM 544 O O . ILE A 1 74 ? -9.017 -8.523 -12.736 1.00 90.31 74 ILE A O 1
ATOM 548 N N . GLY A 1 75 ? -10.553 -9.927 -11.909 1.00 88.62 75 GLY A N 1
ATOM 549 C CA . GLY A 1 75 ? -9.668 -10.538 -10.914 1.00 88.62 75 GLY A CA 1
ATOM 550 C C . GLY A 1 75 ? -9.014 -9.529 -9.961 1.00 88.62 75 GLY A C 1
ATOM 551 O O . GLY A 1 75 ? -7.879 -9.737 -9.523 1.00 88.62 75 GLY A O 1
ATOM 552 N N . GLY A 1 76 ? -9.699 -8.414 -9.682 1.00 90.19 76 GLY A N 1
ATOM 553 C CA . GLY A 1 76 ? -9.192 -7.314 -8.858 1.00 90.19 76 GLY A CA 1
ATOM 554 C C . GLY A 1 76 ? -8.203 -6.375 -9.556 1.00 90.19 76 GLY A C 1
ATOM 555 O O . GLY A 1 76 ? -7.566 -5.566 -8.878 1.00 90.19 76 GLY A O 1
ATOM 556 N N . HIS A 1 77 ? -8.021 -6.484 -10.874 1.00 88.88 77 HIS A N 1
ATOM 557 C CA . HIS A 1 77 ? -7.145 -5.614 -11.657 1.00 88.88 77 HIS A CA 1
ATOM 558 C C . HIS A 1 77 ? -7.913 -4.405 -12.207 1.00 88.88 77 HIS A C 1
ATOM 560 O O . HIS A 1 77 ? -8.465 -4.454 -13.304 1.00 88.88 77 HIS A O 1
ATOM 566 N N . PHE A 1 78 ? -7.926 -3.318 -11.439 1.00 87.50 78 PHE A N 1
ATOM 567 C CA . PHE A 1 78 ? -8.513 -2.038 -11.841 1.00 87.50 78 PHE A CA 1
ATOM 568 C C . PHE A 1 78 ? -7.641 -1.378 -12.916 1.00 87.50 78 PHE A C 1
ATOM 570 O O . PHE A 1 78 ? -6.518 -0.953 -12.633 1.00 87.50 78 PHE A O 1
ATOM 577 N N . PHE A 1 79 ? -8.133 -1.339 -14.154 1.00 86.00 79 PHE A N 1
ATOM 578 C CA . PHE A 1 79 ? -7.383 -0.879 -15.322 1.00 86.00 79 PHE A CA 1
ATOM 579 C C . PHE A 1 79 ? -8.317 -0.356 -16.426 1.00 86.00 79 PHE A C 1
ATOM 581 O O . PHE A 1 79 ? -9.513 -0.164 -16.208 1.00 86.00 79 PHE A O 1
ATOM 588 N N . TYR A 1 80 ? -7.771 -0.117 -17.617 1.00 81.94 80 TYR A N 1
ATOM 589 C CA . TYR A 1 80 ? -8.560 0.122 -18.821 1.00 81.94 80 TYR A CA 1
ATOM 590 C C . TYR A 1 80 ? -9.337 -1.133 -19.252 1.00 81.94 80 TYR A C 1
ATOM 592 O O . TYR A 1 80 ? -8.929 -2.264 -18.966 1.00 81.94 80 TYR A O 1
ATOM 600 N N . ASN A 1 81 ? -10.459 -0.929 -19.940 1.00 82.19 81 ASN A N 1
ATOM 601 C CA . ASN A 1 81 ? -11.158 -1.988 -20.669 1.00 82.19 81 ASN A CA 1
ATOM 602 C C . ASN A 1 81 ? -10.348 -2.434 -21.910 1.00 82.19 81 ASN A C 1
ATOM 604 O O . ASN A 1 81 ? -9.330 -1.838 -22.259 1.00 82.19 81 ASN A O 1
ATOM 608 N N . ALA A 1 82 ? -10.765 -3.528 -22.557 1.00 79.06 82 ALA A N 1
ATOM 609 C CA . ALA A 1 82 ? -9.968 -4.190 -23.598 1.00 79.06 82 ALA A CA 1
ATOM 610 C C . ALA A 1 82 ? -9.676 -3.314 -24.832 1.00 79.06 82 ALA A C 1
ATOM 612 O O . ALA A 1 82 ? -8.612 -3.446 -25.433 1.00 79.06 82 ALA A O 1
ATOM 613 N N . ASP A 1 83 ? -10.597 -2.422 -25.193 1.00 84.31 83 ASP A N 1
ATOM 614 C CA . ASP A 1 83 ? -10.468 -1.480 -26.312 1.00 84.31 83 ASP A CA 1
ATOM 615 C C . ASP A 1 83 ? -9.874 -0.121 -25.897 1.00 84.31 83 ASP A C 1
ATOM 617 O O . ASP A 1 83 ? -9.733 0.767 -26.736 1.00 84.31 83 ASP A O 1
ATOM 621 N N . MET A 1 84 ? -9.497 0.035 -24.620 1.00 82.00 84 MET A N 1
ATOM 622 C CA . MET A 1 84 ? -8.931 1.256 -24.037 1.00 82.00 84 MET A CA 1
ATOM 623 C C . MET A 1 84 ? -9.847 2.487 -24.141 1.00 82.00 84 MET A C 1
ATOM 625 O O . M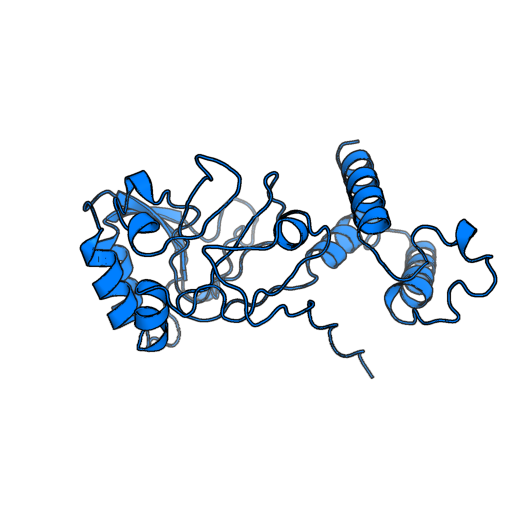ET A 1 84 ? -9.382 3.614 -23.970 1.00 82.00 84 MET A O 1
ATOM 629 N N . SER A 1 85 ? -11.146 2.305 -24.395 1.00 86.69 85 SER A N 1
ATOM 630 C CA . SER A 1 85 ? -12.106 3.411 -24.482 1.00 86.69 85 SER A CA 1
ATOM 631 C C . SER A 1 85 ? -12.497 3.972 -23.109 1.00 86.69 85 SER A C 1
ATOM 633 O O . SER A 1 85 ? -13.108 5.037 -23.019 1.00 86.69 85 SER A O 1
ATOM 635 N N . GLY A 1 86 ? -12.185 3.247 -22.034 1.00 85.88 86 GLY A N 1
ATOM 636 C CA . GLY A 1 86 ? -12.528 3.612 -20.669 1.00 85.88 86 GLY A CA 1
ATOM 637 C C . GLY A 1 86 ? -11.935 2.651 -19.647 1.00 85.88 86 GLY A C 1
ATOM 638 O O . GLY A 1 86 ? -10.936 1.980 -19.893 1.00 85.88 86 GLY A O 1
ATOM 639 N N . PHE A 1 87 ? -12.553 2.583 -18.474 1.00 90.56 87 PHE A N 1
ATOM 640 C CA . PHE A 1 87 ? -12.094 1.740 -17.373 1.00 90.56 87 PHE A CA 1
ATOM 641 C C . PHE A 1 87 ? -12.905 0.448 -17.275 1.00 90.56 87 PHE A C 1
ATOM 643 O O . PHE A 1 87 ? -14.084 0.409 -17.614 1.00 90.56 87 PHE A O 1
ATOM 650 N N . ASN A 1 88 ? -12.286 -0.609 -16.752 1.00 92.50 88 ASN A N 1
ATOM 651 C CA . ASN A 1 88 ? -12.961 -1.869 -16.429 1.00 92.50 88 ASN A CA 1
ATOM 652 C C . ASN A 1 88 ? -13.661 -1.842 -15.051 1.00 92.50 88 ASN A C 1
ATOM 654 O O . ASN A 1 88 ? -14.040 -2.883 -14.516 1.00 92.50 88 ASN A O 1
ATOM 658 N N . PHE A 1 89 ? -13.812 -0.653 -14.467 1.00 94.88 89 PHE A N 1
ATOM 659 C CA . PHE A 1 89 ? -14.414 -0.402 -13.165 1.00 94.88 89 PHE A CA 1
ATOM 660 C C . PHE A 1 89 ? -15.177 0.923 -13.177 1.00 94.88 89 PHE A C 1
ATOM 662 O O . PHE A 1 89 ? -14.983 1.762 -14.058 1.00 94.88 89 PHE A O 1
ATOM 669 N N . ARG A 1 90 ? -16.017 1.130 -12.164 1.00 95.88 90 ARG A N 1
ATOM 670 C CA . ARG A 1 90 ? -16.761 2.375 -11.955 1.00 95.88 90 ARG A CA 1
ATOM 671 C C . ARG A 1 90 ? -16.639 2.864 -10.509 1.00 95.88 90 ARG A C 1
ATOM 673 O O . ARG A 1 90 ? -16.558 2.027 -9.606 1.00 95.88 90 ARG A O 1
ATOM 680 N N . PRO A 1 91 ? -16.650 4.186 -10.280 1.00 96.31 91 PRO A N 1
ATOM 681 C CA . PRO A 1 91 ? -16.730 4.742 -8.940 1.00 96.31 91 PRO A CA 1
ATOM 682 C C . PRO A 1 91 ? -18.172 4.704 -8.422 1.00 96.31 91 PRO A C 1
ATOM 684 O O . PRO A 1 91 ? -19.081 5.216 -9.072 1.00 96.31 91 PRO A O 1
ATOM 687 N N . ASP A 1 92 ? -18.352 4.187 -7.211 1.00 96.88 92 ASP A N 1
ATOM 688 C CA . ASP A 1 92 ? -19.611 4.179 -6.470 1.00 96.88 92 ASP A CA 1
ATOM 689 C C . ASP A 1 92 ? -19.459 4.965 -5.168 1.00 96.88 92 ASP A C 1
ATOM 691 O O . ASP A 1 92 ? -18.530 4.741 -4.391 1.00 96.88 92 ASP A O 1
ATOM 695 N N . ARG A 1 93 ? -20.391 5.891 -4.914 1.00 97.31 93 ARG A N 1
ATOM 696 C CA . ARG A 1 93 ? -20.478 6.608 -3.635 1.00 97.31 93 ARG A CA 1
ATOM 697 C C . ARG A 1 93 ? -21.415 5.862 -2.701 1.00 97.31 93 ARG A C 1
ATOM 699 O O . ARG A 1 93 ? -22.621 5.845 -2.930 1.00 97.31 93 ARG A O 1
ATOM 706 N N . VAL A 1 94 ? -20.863 5.261 -1.654 1.00 96.19 94 VAL A N 1
ATOM 707 C CA . VAL A 1 94 ? -21.608 4.411 -0.715 1.00 96.19 94 VAL A CA 1
ATOM 708 C C . VAL A 1 94 ? -21.107 4.608 0.718 1.00 96.19 94 VAL A C 1
ATOM 710 O O . VAL A 1 94 ? -19.920 4.880 0.904 1.00 96.19 94 VAL A O 1
ATOM 713 N N . PRO A 1 95 ? -21.967 4.476 1.746 1.00 96.75 95 PRO A N 1
ATOM 714 C CA . PRO A 1 95 ? -21.521 4.519 3.138 1.00 96.75 95 PRO A CA 1
ATOM 715 C C . PRO A 1 95 ? -20.460 3.452 3.423 1.00 96.75 95 PRO A C 1
ATOM 717 O O . PRO A 1 95 ? -20.568 2.322 2.936 1.00 96.75 95 PRO A O 1
ATOM 720 N N . LEU A 1 96 ? -19.461 3.781 4.246 1.00 96.62 96 LEU A N 1
ATOM 721 C CA . LEU A 1 96 ? -18.374 2.852 4.568 1.00 96.62 96 LEU A CA 1
ATOM 722 C C . LEU A 1 96 ? -18.892 1.535 5.170 1.00 96.62 96 LEU A C 1
ATOM 724 O O . LEU A 1 96 ? -18.467 0.461 4.741 1.00 96.62 96 LEU A O 1
ATOM 728 N N . GLY A 1 97 ? -19.864 1.589 6.083 1.00 96.44 97 GLY A N 1
ATOM 729 C CA . GLY A 1 97 ? -20.521 0.393 6.617 1.00 96.44 97 GLY A CA 1
ATOM 730 C C . GLY A 1 97 ? -21.086 -0.550 5.544 1.00 96.44 97 GLY A C 1
ATOM 731 O O . GLY A 1 97 ? -20.948 -1.764 5.673 1.00 96.44 97 GLY A O 1
ATOM 732 N N . VAL A 1 98 ? -21.637 -0.018 4.446 1.00 97.00 98 VAL A N 1
ATOM 733 C CA . VAL A 1 98 ? -22.159 -0.833 3.329 1.00 97.00 98 VAL A CA 1
ATOM 734 C C . VAL A 1 98 ? -21.025 -1.531 2.578 1.00 97.00 98 VAL A C 1
ATOM 736 O O . VAL A 1 98 ? -21.160 -2.697 2.195 1.00 97.00 98 VAL A O 1
ATOM 739 N N . VAL A 1 99 ? -19.886 -0.852 2.396 1.00 97.50 99 VAL A N 1
ATOM 740 C CA . VAL A 1 99 ? -18.678 -1.465 1.819 1.00 97.50 99 VAL A CA 1
ATOM 741 C C . VAL A 1 99 ? -18.207 -2.618 2.700 1.00 97.50 99 VAL A C 1
ATOM 743 O O . VAL A 1 99 ? -17.969 -3.713 2.192 1.00 97.50 99 VAL A O 1
ATOM 746 N N . LEU A 1 100 ? -18.115 -2.395 4.015 1.00 97.75 100 LEU A N 1
ATOM 747 C CA . LEU A 1 100 ? -17.690 -3.417 4.970 1.00 97.75 100 LEU A CA 1
ATOM 748 C C . LEU A 1 100 ? -18.624 -4.634 4.943 1.00 97.75 100 LEU A C 1
ATOM 750 O O . LEU A 1 100 ? -18.139 -5.754 4.826 1.00 97.75 100 LEU A O 1
ATOM 754 N N . ASP A 1 101 ? -19.944 -4.436 4.972 1.00 97.69 101 ASP A N 1
ATOM 755 C CA . ASP A 1 101 ? -20.909 -5.544 4.902 1.00 97.69 101 ASP A CA 1
ATOM 756 C C . ASP A 1 101 ? -20.814 -6.332 3.603 1.00 97.69 101 ASP A C 1
ATOM 758 O O . ASP A 1 101 ? -20.943 -7.555 3.601 1.00 97.69 101 ASP A O 1
ATOM 762 N N . THR A 1 102 ? -20.584 -5.642 2.489 1.00 97.25 102 THR A N 1
ATOM 763 C CA . THR A 1 102 ? -20.439 -6.295 1.186 1.00 97.25 102 THR A CA 1
ATOM 764 C C . THR A 1 102 ? -19.165 -7.135 1.144 1.00 97.25 102 THR A C 1
ATOM 766 O O . THR A 1 102 ? -19.225 -8.308 0.790 1.00 97.25 102 THR A O 1
ATOM 769 N N . LEU A 1 103 ? -18.036 -6.589 1.607 1.00 97.56 103 LEU A N 1
ATOM 770 C CA . LEU A 1 103 ? -16.778 -7.331 1.708 1.00 97.56 103 LEU A CA 1
ATOM 771 C C . LEU A 1 103 ? -16.891 -8.557 2.622 1.00 97.56 103 LEU A C 1
ATOM 773 O O . LEU A 1 103 ? -16.342 -9.604 2.292 1.00 97.56 103 LEU A O 1
ATOM 777 N N . LEU A 1 104 ? -17.594 -8.440 3.754 1.00 97.81 104 LEU A N 1
ATOM 778 C CA . LEU A 1 104 ? -17.797 -9.555 4.684 1.00 97.81 104 LEU A CA 1
ATO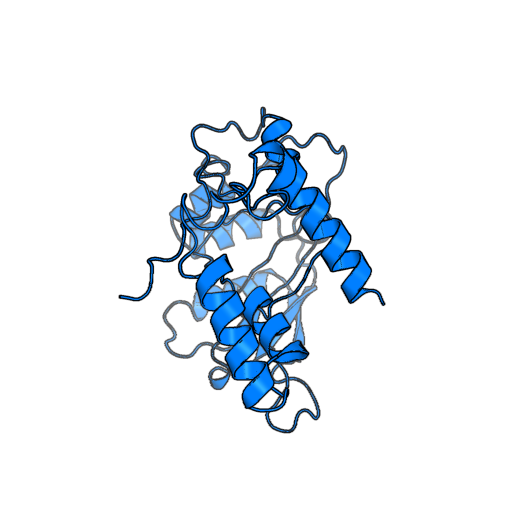M 779 C C . LEU A 1 104 ? -18.703 -10.647 4.105 1.00 97.81 104 LEU A C 1
ATOM 781 O O . LEU A 1 104 ? -18.440 -11.828 4.317 1.00 97.81 104 LEU A O 1
ATOM 785 N N . ARG A 1 105 ? -19.751 -10.260 3.372 1.00 97.50 105 ARG A N 1
ATOM 786 C CA . ARG A 1 105 ? -20.670 -11.194 2.706 1.00 97.50 105 ARG A CA 1
ATOM 787 C C . ARG A 1 105 ? -19.961 -12.040 1.650 1.00 97.50 105 ARG A C 1
ATOM 789 O O . ARG A 1 105 ? -20.287 -13.210 1.492 1.00 97.50 105 ARG A O 1
ATOM 796 N N . ASP A 1 106 ? -18.995 -11.446 0.957 1.00 96.38 106 ASP A N 1
ATOM 797 C CA . ASP A 1 106 ? -18.264 -12.059 -0.152 1.00 96.38 106 ASP A CA 1
ATOM 798 C C . ASP A 1 106 ? -16.927 -12.713 0.261 1.00 96.38 106 ASP A C 1
ATOM 800 O O . ASP A 1 106 ? -16.130 -13.065 -0.608 1.00 96.38 106 ASP A O 1
ATOM 804 N N . LEU A 1 107 ? -16.652 -12.903 1.561 1.00 93.38 107 LEU A N 1
ATOM 805 C CA . LEU A 1 107 ? -15.375 -13.473 2.032 1.00 93.38 107 LEU A CA 1
ATOM 806 C C . LEU A 1 107 ? -15.069 -14.855 1.444 1.00 93.38 107 LEU A C 1
ATOM 808 O O . LEU A 1 107 ? -13.934 -15.106 1.038 1.00 93.38 107 LEU A O 1
ATOM 812 N N . ASP A 1 108 ? -16.083 -15.718 1.388 1.00 93.69 108 ASP A N 1
ATOM 813 C CA . ASP A 1 108 ? -15.972 -17.095 0.893 1.00 93.69 108 ASP A CA 1
ATOM 814 C C . ASP A 1 108 ? -16.442 -17.231 -0.566 1.00 93.69 108 ASP A C 1
ATOM 816 O O . ASP A 1 108 ? -16.524 -18.333 -1.113 1.00 93.69 108 ASP A O 1
ATOM 820 N N . ASN A 1 109 ? -16.754 -16.110 -1.223 1.00 95.12 109 ASN A N 1
ATOM 821 C CA . ASN A 1 109 ? -17.131 -16.104 -2.626 1.00 95.12 109 ASN A CA 1
ATOM 822 C C . ASN A 1 109 ? -15.883 -16.351 -3.490 1.00 95.12 109 ASN A C 1
ATOM 824 O O . ASN A 1 109 ? -14.896 -15.620 -3.413 1.00 95.12 109 ASN A O 1
ATOM 828 N N . ALA A 1 110 ? -15.924 -17.382 -4.339 1.00 93.69 110 ALA A N 1
ATOM 829 C CA . ALA A 1 110 ? -14.814 -17.730 -5.228 1.00 93.69 110 ALA A CA 1
ATOM 830 C C . ALA A 1 110 ? -14.582 -16.689 -6.341 1.00 93.69 110 ALA A C 1
ATOM 832 O O . ALA A 1 110 ? -13.469 -16.574 -6.861 1.00 93.69 110 ALA A O 1
ATOM 833 N N . GLN A 1 111 ? -15.622 -15.935 -6.707 1.00 94.62 111 GLN A N 1
ATOM 834 C CA . GLN A 1 111 ? -15.593 -14.892 -7.732 1.00 94.62 111 GLN A CA 1
ATOM 835 C C . GLN A 1 111 ? -16.347 -13.645 -7.239 1.00 94.62 111 GLN A C 1
ATOM 837 O O . GLN A 1 111 ? -17.415 -13.313 -7.759 1.00 94.62 111 GLN A O 1
ATOM 842 N N . PRO A 1 112 ? -15.816 -12.947 -6.220 1.00 96.25 112 PRO A N 1
ATOM 843 C CA . PRO A 1 112 ? -16.448 -11.744 -5.713 1.00 96.25 112 PRO A CA 1
ATOM 844 C C . PRO A 1 112 ? -16.269 -10.595 -6.714 1.00 96.25 112 PRO A C 1
ATOM 846 O O . PRO A 1 112 ? -15.266 -10.564 -7.440 1.00 96.25 112 PRO A O 1
ATOM 849 N N . PRO A 1 113 ? -17.182 -9.609 -6.739 1.00 95.75 113 PRO A N 1
ATOM 850 C CA . PRO A 1 113 ? -16.911 -8.354 -7.429 1.00 95.75 113 PRO A CA 1
ATOM 851 C C . PRO A 1 113 ? -15.638 -7.715 -6.861 1.00 95.75 113 PRO A C 1
ATOM 853 O O . PRO A 1 113 ? -15.354 -7.811 -5.665 1.00 95.75 113 PRO A O 1
ATOM 856 N N . ALA A 1 114 ? -14.856 -7.045 -7.701 1.00 96.50 114 ALA A N 1
ATOM 857 C CA . ALA A 1 114 ? -13.685 -6.313 -7.239 1.00 96.50 114 ALA A CA 1
ATOM 858 C C . ALA A 1 114 ? -14.143 -5.038 -6.524 1.00 96.50 114 ALA A C 1
ATOM 860 O O . ALA A 1 114 ? -14.847 -4.228 -7.122 1.00 96.50 114 ALA A O 1
ATOM 861 N N . ILE A 1 115 ? -13.741 -4.848 -5.265 1.00 97.31 115 ILE A N 1
ATOM 862 C CA . ILE A 1 115 ? -14.107 -3.668 -4.469 1.00 97.31 115 ILE A CA 1
ATOM 863 C C . ILE A 1 115 ? -12.840 -3.069 -3.867 1.00 97.31 115 ILE A C 1
ATOM 865 O O . ILE A 1 115 ? -12.088 -3.760 -3.174 1.00 97.31 115 ILE A O 1
ATOM 869 N N . TYR A 1 116 ? -12.620 -1.778 -4.115 1.00 96.38 116 TYR A N 1
ATOM 870 C CA . TYR A 1 116 ? -11.461 -1.043 -3.621 1.00 96.38 116 TYR A CA 1
ATOM 871 C C . TYR A 1 116 ? -11.816 0.385 -3.209 1.00 96.38 116 TYR A C 1
ATOM 873 O O . TYR A 1 116 ? -12.160 1.224 -4.035 1.00 96.38 116 TYR A O 1
ATOM 881 N N . VAL A 1 117 ? -11.673 0.679 -1.925 1.00 96.69 117 VAL A N 1
ATOM 882 C CA . VAL A 1 117 ? -11.708 2.024 -1.355 1.00 96.69 117 VAL A CA 1
ATOM 883 C C . VAL A 1 117 ? -10.265 2.473 -1.169 1.00 96.69 117 VAL A C 1
ATOM 885 O O . VAL A 1 117 ? -9.528 1.914 -0.353 1.00 96.69 117 VAL A O 1
ATOM 888 N N . GLY A 1 118 ? -9.845 3.449 -1.973 1.00 91.50 118 GLY A N 1
ATOM 889 C CA . GLY A 1 118 ? -8.474 3.949 -1.994 1.00 91.50 118 GLY A CA 1
ATOM 890 C C . GLY A 1 118 ? -8.301 5.255 -1.226 1.00 91.50 118 GLY A C 1
ATOM 891 O O . GLY A 1 118 ? -9.166 6.123 -1.300 1.00 91.50 118 GLY A O 1
ATOM 892 N N . SER A 1 119 ? -7.169 5.400 -0.529 1.00 86.06 119 SER A N 1
ATOM 893 C CA . SER A 1 119 ? -6.659 6.665 0.029 1.00 86.06 119 SER A CA 1
ATOM 894 C C . SER A 1 119 ? -7.712 7.499 0.774 1.00 86.06 119 SER A C 1
ATOM 896 O O . SER A 1 119 ? -7.793 8.715 0.616 1.00 86.06 119 SER A O 1
ATOM 898 N N . THR A 1 120 ? -8.545 6.841 1.582 1.00 92.62 120 THR A N 1
ATOM 899 C CA . THR A 1 120 ? -9.635 7.493 2.319 1.00 92.62 120 THR A CA 1
ATOM 900 C C . THR A 1 120 ? -9.097 8.116 3.602 1.00 92.62 120 THR A C 1
ATOM 902 O O . THR A 1 120 ? -8.548 7.408 4.445 1.00 92.62 120 THR A O 1
ATOM 905 N N . THR A 1 121 ? -9.222 9.437 3.749 1.00 94.19 121 THR A N 1
ATOM 906 C CA . THR A 1 121 ? -8.670 10.196 4.883 1.00 94.19 121 THR A CA 1
ATOM 907 C C . THR A 1 121 ? -9.297 9.772 6.209 1.00 94.19 121 THR A C 1
ATOM 909 O O . THR A 1 121 ? -10.516 9.842 6.376 1.00 94.19 121 THR A O 1
ATOM 912 N N . LEU A 1 122 ? -8.472 9.380 7.182 1.00 95.19 122 LEU A N 1
ATOM 913 C CA . LEU A 1 122 ? -8.967 8.888 8.469 1.00 95.19 122 LEU A CA 1
ATOM 914 C C . LEU A 1 122 ? -9.775 9.941 9.222 1.00 95.19 122 LEU A C 1
ATOM 916 O O . LEU A 1 122 ? -10.871 9.648 9.679 1.00 95.19 122 LEU A O 1
ATOM 920 N N . ASP A 1 123 ? -9.279 11.171 9.306 1.00 92.31 123 ASP A N 1
ATOM 921 C CA . ASP A 1 123 ? -9.922 12.214 10.113 1.00 92.31 123 ASP A CA 1
ATOM 922 C C . ASP A 1 123 ? -11.300 12.634 9.571 1.00 92.31 123 ASP A C 1
ATOM 924 O O . ASP A 1 123 ? -12.140 13.128 10.321 1.00 92.31 123 ASP A O 1
ATOM 928 N N . THR A 1 124 ? -11.562 12.397 8.282 1.00 93.12 124 THR A N 1
ATOM 929 C CA . THR A 1 124 ? -12.857 12.682 7.649 1.00 93.12 124 THR A CA 1
ATOM 930 C C . THR A 1 124 ? -13.868 11.556 7.869 1.00 93.12 124 THR A C 1
ATOM 932 O O . THR A 1 124 ? -15.007 11.827 8.240 1.00 93.12 124 THR A O 1
ATOM 935 N N . TYR A 1 125 ? -13.467 10.303 7.638 1.00 95.38 125 TYR A N 1
ATOM 936 C CA . TYR A 1 125 ? -14.399 9.166 7.565 1.00 95.38 125 TYR A CA 1
ATOM 937 C C . TYR A 1 125 ? -14.392 8.276 8.815 1.00 95.38 125 TYR A C 1
ATOM 939 O O . TYR A 1 125 ? -15.375 7.592 9.088 1.00 95.38 125 TYR A O 1
ATOM 947 N N . LEU A 1 126 ? -13.288 8.279 9.565 1.00 96.75 126 LEU A N 1
ATOM 948 C CA . LEU A 1 126 ? -13.020 7.427 10.728 1.00 96.75 126 LEU A CA 1
ATOM 949 C C . LEU A 1 126 ? -12.420 8.253 11.892 1.00 96.75 126 LEU A C 1
ATOM 951 O O . LEU A 1 126 ? -11.325 7.933 12.380 1.00 96.75 126 LEU A O 1
ATOM 955 N N . PRO A 1 127 ? -13.072 9.355 12.321 1.00 96.25 127 PRO A N 1
ATOM 956 C CA . PRO A 1 127 ? -12.521 10.263 13.324 1.00 96.25 127 PRO A CA 1
ATOM 957 C C . PRO A 1 127 ? -12.165 9.530 14.623 1.00 96.25 127 PRO A C 1
ATOM 959 O O . PRO A 1 127 ? -12.955 8.763 15.163 1.00 96.25 127 PRO A O 1
ATOM 962 N N . GLY A 1 128 ? -10.956 9.770 15.139 1.00 95.44 128 GLY A N 1
ATOM 963 C CA . GLY A 1 128 ? -10.453 9.138 16.366 1.00 95.44 128 GLY A CA 1
ATOM 964 C C . GLY A 1 128 ? -9.751 7.788 16.167 1.00 95.44 128 GLY A C 1
ATOM 965 O O . GLY A 1 128 ? -9.084 7.318 17.096 1.00 95.44 128 GLY A O 1
ATOM 966 N N . LEU A 1 129 ? -9.801 7.195 14.966 1.00 96.88 129 LEU A N 1
ATOM 967 C CA . LEU A 1 129 ? -9.121 5.927 14.682 1.00 96.88 129 LEU A CA 1
ATOM 968 C C . LEU A 1 129 ? -7.601 6.043 14.861 1.00 96.88 129 LEU A C 1
ATOM 970 O O . LEU A 1 129 ? -6.984 5.185 15.495 1.00 96.88 129 LEU A O 1
ATOM 974 N N . ARG A 1 130 ? -6.997 7.125 14.347 1.00 93.56 130 ARG A N 1
ATOM 975 C CA . ARG A 1 130 ? -5.544 7.357 14.442 1.00 93.56 130 ARG A CA 1
ATOM 976 C C . ARG A 1 130 ? -5.057 7.484 15.889 1.00 93.56 130 ARG A C 1
ATOM 978 O O . ARG A 1 130 ? -3.969 7.025 16.208 1.00 93.56 130 ARG A O 1
ATOM 985 N N . ALA A 1 131 ? -5.879 8.045 16.779 1.00 94.25 131 ALA A N 1
ATOM 986 C CA . ALA A 1 131 ? -5.528 8.222 18.188 1.00 94.25 131 ALA A CA 1
ATOM 987 C C . ALA A 1 131 ? -5.467 6.883 18.943 1.00 94.25 131 ALA A C 1
ATOM 989 O O . ALA A 1 131 ? -4.635 6.711 19.828 1.00 94.25 131 ALA A O 1
ATOM 990 N N . HIS A 1 132 ? -6.302 5.912 18.559 1.00 96.25 132 HIS A N 1
ATOM 991 C CA . HIS A 1 132 ? -6.285 4.565 19.137 1.00 96.25 132 HIS A CA 1
ATOM 992 C C . HIS A 1 132 ? -5.223 3.646 18.522 1.00 96.25 132 HIS A C 1
ATOM 994 O O . HIS A 1 132 ? -4.952 2.574 19.059 1.00 96.25 132 HIS A O 1
ATOM 1000 N N . ASN A 1 133 ? -4.630 4.048 17.397 1.00 96.12 133 ASN A N 1
ATOM 1001 C CA . ASN A 1 133 ? -3.623 3.283 16.665 1.00 96.12 133 ASN A CA 1
ATOM 1002 C C . ASN A 1 133 ? -2.409 4.190 16.380 1.00 96.12 133 ASN A C 1
ATOM 1004 O O . ASN A 1 133 ? -2.116 4.473 15.217 1.00 96.12 133 ASN A O 1
ATOM 1008 N N . PRO A 1 134 ? -1.745 4.718 17.427 1.00 93.81 134 PRO A N 1
ATOM 1009 C CA . PRO A 1 134 ? -0.767 5.780 17.263 1.00 93.81 134 PRO A CA 1
ATOM 1010 C C . PRO A 1 134 ? 0.561 5.260 16.714 1.00 93.81 134 PRO A C 1
ATOM 1012 O O . PRO A 1 134 ? 1.002 4.146 17.012 1.00 93.81 134 PRO A O 1
ATOM 1015 N N . ILE A 1 135 ? 1.229 6.130 15.967 1.00 92.06 135 ILE A N 1
ATOM 1016 C CA . ILE A 1 135 ? 2.641 6.025 15.620 1.00 92.06 135 ILE A CA 1
ATOM 1017 C C . ILE A 1 135 ? 3.261 7.408 15.767 1.00 92.06 135 ILE A C 1
ATOM 1019 O O . ILE A 1 135 ? 2.741 8.386 15.232 1.00 92.06 135 ILE A O 1
ATOM 1023 N N . ALA A 1 136 ? 4.332 7.500 16.545 1.00 89.88 136 ALA A N 1
ATOM 1024 C CA . ALA A 1 136 ? 5.060 8.739 16.727 1.00 89.88 136 ALA A CA 1
ATOM 1025 C C . ALA A 1 136 ? 5.906 8.987 15.478 1.00 89.88 136 ALA A C 1
ATOM 1027 O O . ALA A 1 136 ? 6.848 8.250 15.182 1.00 89.88 136 ALA A O 1
ATOM 1028 N N . LEU A 1 137 ? 5.542 10.029 14.737 1.00 88.12 137 LEU A N 1
ATOM 1029 C CA . LEU A 1 137 ? 6.287 10.514 13.587 1.00 88.12 137 LEU A CA 1
ATOM 1030 C C . LEU A 1 137 ? 6.819 11.921 13.902 1.00 88.12 137 LEU A C 1
ATOM 1032 O O . LEU A 1 137 ? 6.177 12.669 14.636 1.00 88.12 137 LEU A O 1
ATOM 1036 N N . PRO A 1 138 ? 7.988 12.305 13.363 1.00 80.69 138 PRO A N 1
ATOM 1037 C CA . PRO A 1 138 ? 8.593 13.614 13.607 1.00 80.69 138 PRO A CA 1
ATOM 1038 C C . PRO A 1 138 ? 7.790 14.767 12.985 1.00 80.69 138 PRO A C 1
ATOM 1040 O O . PRO A 1 138 ? 7.978 15.921 13.358 1.00 80.69 138 PRO A O 1
ATOM 1043 N N . GLN A 1 139 ? 6.908 14.470 12.028 1.00 78.69 139 GLN A N 1
ATOM 1044 C CA . GLN A 1 139 ? 5.972 15.431 11.452 1.00 78.69 139 GLN A CA 1
ATOM 1045 C C . GLN A 1 139 ? 4.761 15.594 12.369 1.00 78.69 139 GLN A C 1
ATOM 1047 O O . GLN A 1 139 ? 4.188 14.609 12.827 1.00 78.69 139 GLN A O 1
ATOM 1052 N N . SER A 1 140 ? 4.347 16.841 12.589 1.00 71.25 140 SER A N 1
ATOM 1053 C CA . SER A 1 140 ? 3.255 17.180 13.507 1.00 71.25 140 SER A CA 1
ATOM 1054 C C . SER A 1 140 ? 1.895 16.646 13.042 1.00 71.25 140 SER A C 1
ATOM 1056 O O . SER A 1 140 ? 1.081 16.254 13.871 1.00 71.25 140 SER A O 1
ATOM 1058 N N . GLU A 1 141 ? 1.657 16.604 11.724 1.00 82.12 141 GLU A N 1
ATOM 1059 C CA . GLU A 1 141 ? 0.380 16.188 11.127 1.00 82.12 141 GLU A CA 1
ATOM 1060 C C . GLU A 1 141 ? 0.592 15.428 9.802 1.00 82.12 141 GLU A C 1
ATOM 1062 O O . GLU A 1 141 ? 0.408 15.986 8.717 1.00 82.12 141 GLU A O 1
ATOM 1067 N N . PRO A 1 142 ? 1.022 14.155 9.843 1.00 88.50 142 PRO A N 1
ATOM 1068 C CA . PRO A 1 142 ? 1.128 13.343 8.637 1.00 88.50 142 PRO A CA 1
ATOM 1069 C C . PRO A 1 142 ? -0.264 13.066 8.052 1.00 88.50 142 PRO A C 1
ATOM 1071 O O . PRO A 1 142 ? -1.227 12.829 8.788 1.00 88.50 142 PRO A O 1
ATOM 1074 N N . LEU A 1 143 ? -0.370 13.028 6.720 1.00 90.44 143 LEU A N 1
ATOM 1075 C CA . LEU A 1 143 ? -1.596 12.581 6.060 1.00 90.44 143 LEU A CA 1
ATOM 1076 C C . LEU A 1 143 ? -1.855 11.112 6.418 1.00 90.44 143 LEU A C 1
ATOM 1078 O O . LEU A 1 143 ? -1.107 10.223 6.016 1.00 90.44 143 LEU A O 1
ATOM 1082 N N . ALA A 1 144 ? -2.944 10.858 7.140 1.00 93.56 144 ALA A N 1
ATOM 1083 C CA . ALA A 1 144 ? -3.355 9.515 7.519 1.00 93.56 144 ALA A CA 1
ATOM 1084 C C . ALA A 1 144 ? -4.541 9.062 6.661 1.00 93.56 144 ALA A C 1
ATOM 1086 O O . ALA A 1 144 ? -5.617 9.666 6.682 1.00 93.56 144 ALA A O 1
ATOM 1087 N N . SER A 1 145 ? -4.353 7.976 5.913 1.00 95.50 145 SER A N 1
ATOM 1088 C CA . SER A 1 145 ? -5.388 7.398 5.057 1.00 95.50 145 SER A CA 1
ATOM 1089 C C . SER A 1 145 ? -5.474 5.883 5.212 1.00 95.50 145 SER A C 1
ATOM 1091 O O . SER A 1 145 ? -4.548 5.237 5.706 1.00 95.50 145 SER A O 1
ATOM 1093 N N . ILE A 1 146 ? -6.614 5.320 4.813 1.00 96.31 146 ILE A N 1
ATOM 1094 C CA . ILE A 1 146 ? -6.864 3.881 4.810 1.00 96.31 146 ILE A CA 1
ATOM 1095 C C . ILE A 1 146 ? -7.236 3.391 3.415 1.00 96.31 146 ILE A C 1
ATOM 1097 O O . ILE A 1 146 ? -7.896 4.083 2.634 1.00 96.31 146 ILE A O 1
ATOM 1101 N N . TRP A 1 147 ? -6.820 2.158 3.139 1.00 96.62 147 TRP A N 1
ATOM 1102 C CA . TRP A 1 147 ? -7.223 1.380 1.977 1.00 96.62 147 TRP A CA 1
ATOM 1103 C C . TRP A 1 147 ? -8.011 0.168 2.454 1.00 96.62 147 TRP A C 1
ATOM 1105 O O . TRP A 1 147 ? -7.556 -0.551 3.346 1.00 96.62 147 TRP A O 1
ATOM 1115 N N . ILE A 1 148 ? -9.184 -0.057 1.868 1.00 97.25 148 ILE A N 1
ATOM 1116 C CA . ILE A 1 148 ? -10.085 -1.152 2.240 1.00 97.25 148 ILE A CA 1
ATOM 1117 C C . ILE A 1 148 ? -10.578 -1.814 0.959 1.00 97.25 148 ILE A C 1
ATOM 1119 O O . ILE A 1 148 ? -10.994 -1.140 0.025 1.00 97.25 148 ILE A O 1
ATOM 1123 N N . GLY A 1 149 ? -10.540 -3.137 0.896 1.00 96.44 149 GLY A N 1
ATOM 1124 C CA . GLY A 1 149 ? -10.996 -3.872 -0.275 1.00 96.44 149 GLY A CA 1
ATOM 1125 C C . GLY A 1 149 ? -10.786 -5.366 -0.118 1.00 96.44 149 GLY A C 1
ATOM 1126 O O . GLY A 1 149 ? -10.301 -5.832 0.915 1.00 96.44 149 GLY A O 1
ATOM 1127 N N . ASN A 1 150 ? -11.144 -6.112 -1.157 1.00 95.62 150 ASN A N 1
ATOM 1128 C CA . ASN A 1 150 ? -10.823 -7.531 -1.262 1.00 95.62 150 ASN A CA 1
ATOM 1129 C C . ASN A 1 150 ? -9.503 -7.726 -2.029 1.00 95.62 150 ASN A C 1
ATOM 1131 O O . ASN A 1 150 ? -8.593 -6.899 -1.953 1.00 95.62 150 ASN A O 1
ATOM 1135 N N . ARG A 1 151 ? -9.328 -8.856 -2.721 1.00 92.00 151 ARG A N 1
ATOM 1136 C CA . ARG A 1 151 ? -8.099 -9.122 -3.474 1.00 92.00 151 ARG A CA 1
ATOM 1137 C C . ARG A 1 151 ? -7.984 -8.150 -4.650 1.00 92.00 151 ARG A C 1
ATOM 1139 O O . ARG A 1 151 ? -8.621 -8.347 -5.676 1.00 92.00 151 ARG A O 1
ATOM 1146 N N . THR A 1 152 ? -7.103 -7.164 -4.520 1.00 90.62 152 THR A N 1
ATOM 1147 C CA . THR A 1 152 ? -6.844 -6.151 -5.552 1.00 90.62 152 THR A CA 1
ATOM 1148 C C . THR A 1 152 ? -5.409 -6.206 -6.067 1.00 90.62 152 THR A C 1
ATOM 1150 O O . THR A 1 152 ? -4.468 -6.382 -5.287 1.00 90.62 152 THR A O 1
ATOM 1153 N N . ARG A 1 153 ? -5.218 -5.966 -7.367 1.00 84.25 153 ARG A N 1
ATOM 1154 C CA . ARG A 1 153 ? -3.913 -5.740 -7.994 1.00 84.25 153 ARG A CA 1
ATOM 1155 C C . ARG A 1 153 ? -3.817 -4.281 -8.420 1.00 84.25 153 ARG A C 1
ATOM 1157 O O . ARG A 1 153 ? -4.427 -3.876 -9.402 1.00 84.25 153 ARG A O 1
ATOM 1164 N N . ILE A 1 154 ? -3.024 -3.514 -7.681 1.00 79.75 154 ILE A N 1
ATOM 1165 C CA . ILE A 1 154 ? -2.820 -2.092 -7.955 1.00 79.75 154 ILE A CA 1
ATOM 1166 C C . ILE A 1 154 ? -1.703 -1.935 -8.986 1.00 79.75 154 ILE A C 1
ATOM 1168 O O . ILE A 1 154 ? -0.627 -2.525 -8.835 1.00 79.75 154 ILE A O 1
ATOM 1172 N N . ALA A 1 155 ? -1.976 -1.160 -10.038 1.00 71.38 155 ALA A N 1
ATOM 1173 C CA . ALA A 1 155 ? -0.976 -0.791 -11.026 1.00 71.38 155 ALA A CA 1
ATOM 1174 C C . ALA A 1 155 ? 0.176 -0.049 -10.346 1.00 71.38 155 ALA A C 1
ATOM 1176 O O . ALA A 1 155 ? -0.002 0.696 -9.378 1.00 71.38 155 ALA A O 1
ATOM 1177 N N . ALA A 1 156 ? 1.381 -0.285 -10.836 1.00 66.69 156 ALA A N 1
ATOM 1178 C CA . ALA A 1 156 ? 2.551 0.338 -10.268 1.00 66.69 156 ALA A CA 1
ATOM 1179 C C . ALA A 1 156 ? 2.552 1.849 -10.548 1.00 66.69 156 ALA A C 1
ATOM 1181 O O . ALA A 1 156 ? 2.306 2.291 -11.666 1.00 66.69 156 ALA A O 1
ATOM 1182 N N . HIS A 1 157 ? 2.823 2.622 -9.504 1.00 69.62 157 HIS A N 1
ATOM 1183 C CA . HIS A 1 157 ? 2.844 4.080 -9.512 1.00 69.62 157 HIS A CA 1
ATOM 1184 C C . HIS A 1 157 ? 3.938 4.573 -8.560 1.00 69.62 157 HIS A C 1
ATOM 1186 O O . HIS A 1 157 ? 4.622 3.770 -7.913 1.00 69.62 157 HIS A O 1
ATOM 1192 N N . GLN A 1 158 ? 4.113 5.889 -8.514 1.00 61.25 158 GLN A N 1
ATOM 1193 C CA . GLN A 1 158 ? 4.952 6.572 -7.541 1.00 61.25 158 GLN A CA 1
ATOM 1194 C C . GLN A 1 158 ? 4.098 7.562 -6.756 1.00 61.25 158 GLN A C 1
ATOM 1196 O O . GLN A 1 158 ? 3.247 8.236 -7.336 1.00 61.25 158 GLN A O 1
ATOM 1201 N N . ASP A 1 159 ? 4.374 7.654 -5.463 1.00 72.38 159 ASP A N 1
ATOM 1202 C CA . ASP A 1 159 ? 3.870 8.711 -4.601 1.00 72.38 159 ASP A CA 1
ATOM 1203 C C . ASP A 1 159 ? 5.008 9.713 -4.379 1.00 72.38 159 ASP A C 1
ATOM 1205 O O . ASP A 1 159 ? 6.169 9.324 -4.244 1.00 72.38 159 ASP A O 1
ATOM 1209 N N . MET A 1 160 ? 4.684 11.005 -4.373 1.00 72.06 160 MET A N 1
ATOM 1210 C CA . MET A 1 160 ? 5.648 12.062 -4.055 1.00 72.06 160 MET A CA 1
ATOM 1211 C C . MET A 1 160 ? 6.087 12.077 -2.576 1.00 72.06 160 MET A C 1
ATOM 1213 O O . MET A 1 160 ? 7.279 12.272 -2.341 1.00 72.06 160 MET A O 1
ATOM 1217 N N . PRO A 1 161 ? 5.193 11.918 -1.575 1.00 80.06 161 PRO A N 1
ATOM 1218 C CA . PRO A 1 161 ? 5.613 11.872 -0.175 1.00 80.06 161 PRO A CA 1
ATOM 1219 C C . PRO A 1 161 ? 6.213 10.512 0.211 1.00 80.06 161 PRO A C 1
ATOM 1221 O O . PRO A 1 161 ? 5.827 9.473 -0.329 1.00 80.06 161 PRO A O 1
ATOM 1224 N N . ASP A 1 162 ? 7.097 10.514 1.213 1.00 82.69 162 ASP A N 1
ATOM 1225 C CA . ASP A 1 162 ? 7.498 9.286 1.905 1.00 82.69 162 ASP A CA 1
ATOM 1226 C C . ASP A 1 162 ? 6.263 8.603 2.515 1.00 82.69 162 ASP A C 1
ATOM 1228 O O . ASP A 1 162 ? 5.369 9.264 3.047 1.00 82.69 162 ASP A O 1
ATOM 1232 N N . ASN A 1 163 ? 6.201 7.271 2.434 1.00 86.88 163 ASN A N 1
ATOM 1233 C CA . ASN A 1 163 ? 5.009 6.512 2.806 1.00 86.88 163 ASN A CA 1
ATOM 1234 C C . ASN A 1 163 ? 5.336 5.411 3.824 1.00 86.88 163 ASN A C 1
ATOM 1236 O O . ASN A 1 163 ? 6.203 4.565 3.590 1.00 86.88 163 ASN A O 1
ATOM 1240 N N . LEU A 1 164 ? 4.586 5.389 4.928 1.00 90.56 164 LEU A N 1
ATOM 1241 C CA . LEU A 1 164 ? 4.555 4.285 5.878 1.00 90.56 164 LEU A CA 1
ATOM 1242 C C . LEU A 1 164 ? 3.233 3.520 5.734 1.00 90.56 164 LEU A C 1
ATOM 1244 O O . LEU A 1 164 ? 2.205 3.898 6.293 1.00 90.56 164 LEU A O 1
ATOM 1248 N N . ALA A 1 165 ? 3.270 2.405 5.003 1.00 92.62 165 ALA A N 1
ATOM 1249 C CA . ALA A 1 165 ? 2.096 1.568 4.781 1.00 92.62 165 ALA A CA 1
ATOM 1250 C C . ALA A 1 165 ? 1.992 0.440 5.821 1.00 92.62 165 ALA A C 1
ATOM 1252 O O . ALA A 1 165 ? 2.790 -0.501 5.829 1.00 92.62 165 ALA A O 1
ATOM 1253 N N . CYS A 1 166 ? 0.950 0.489 6.650 1.00 95.19 166 CYS A N 1
ATOM 1254 C CA . CYS A 1 166 ? 0.685 -0.512 7.681 1.00 95.19 166 CYS A CA 1
ATOM 1255 C C . CYS A 1 166 ? -0.347 -1.545 7.202 1.00 95.19 166 CYS A C 1
ATOM 1257 O O . CYS A 1 166 ? -1.514 -1.221 6.988 1.00 95.19 166 CYS A O 1
ATOM 1259 N N . VAL A 1 167 ? 0.058 -2.813 7.066 1.00 95.50 167 VAL A N 1
ATOM 1260 C CA . VAL A 1 167 ? -0.880 -3.919 6.805 1.00 95.50 167 VAL A CA 1
ATOM 1261 C C . VAL A 1 167 ? -1.449 -4.400 8.136 1.00 95.50 167 VAL A C 1
ATOM 1263 O O . VAL A 1 167 ? -0.789 -5.131 8.871 1.00 95.50 167 VAL A O 1
ATOM 1266 N N . VAL A 1 168 ? -2.667 -3.963 8.447 1.00 96.44 168 VAL A N 1
ATOM 1267 C CA . VAL A 1 168 ? -3.348 -4.249 9.724 1.00 96.44 168 VAL A CA 1
ATOM 1268 C C . VAL A 1 168 ? -4.360 -5.396 9.633 1.00 96.44 168 VAL A C 1
ATOM 1270 O O . VAL A 1 168 ? -4.693 -6.003 10.643 1.00 96.44 168 VAL A O 1
ATOM 1273 N N . ALA A 1 169 ? -4.812 -5.734 8.425 1.00 95.88 169 ALA A N 1
ATOM 1274 C CA . ALA A 1 169 ? -5.638 -6.901 8.132 1.00 95.88 169 ALA A CA 1
ATOM 1275 C C . ALA A 1 169 ? -5.277 -7.448 6.741 1.00 95.88 169 ALA A C 1
ATOM 1277 O O . ALA A 1 169 ? -4.961 -6.685 5.826 1.00 95.88 169 ALA A O 1
ATOM 1278 N N . GLY A 1 170 ? -5.316 -8.772 6.575 1.00 92.75 170 GLY A N 1
ATOM 1279 C CA . GLY A 1 170 ? -4.977 -9.427 5.309 1.00 92.75 170 GLY A CA 1
ATOM 1280 C C . GLY A 1 170 ? -3.473 -9.469 5.009 1.00 92.75 170 GLY A C 1
ATOM 1281 O O . GLY A 1 170 ? -2.634 -9.512 5.909 1.00 92.75 170 GLY A O 1
ATOM 1282 N N . ARG A 1 171 ? -3.120 -9.539 3.720 1.00 89.81 171 ARG A N 1
ATOM 1283 C CA . ARG A 1 171 ? -1.731 -9.647 3.241 1.00 89.81 171 ARG A CA 1
ATOM 1284 C C . ARG A 1 171 ? -1.532 -8.781 2.004 1.00 89.81 171 ARG A C 1
ATOM 1286 O O . ARG A 1 171 ? -2.393 -8.739 1.132 1.00 89.81 171 ARG A O 1
ATOM 1293 N N . ARG A 1 172 ? -0.360 -8.153 1.895 1.00 87.81 172 ARG A N 1
ATOM 1294 C CA . ARG A 1 172 ? 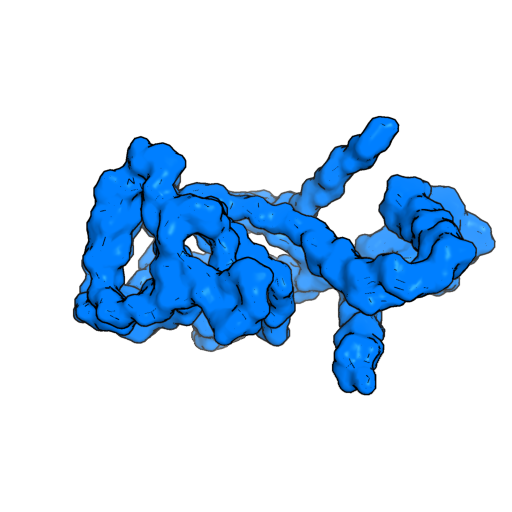0.050 -7.367 0.724 1.00 87.81 172 ARG A CA 1
ATOM 1295 C C . ARG A 1 172 ? 1.377 -7.890 0.187 1.00 87.81 172 ARG A C 1
ATOM 1297 O O . ARG A 1 172 ? 2.288 -8.174 0.960 1.00 87.81 172 ARG A O 1
ATOM 1304 N N . ARG A 1 173 ? 1.485 -8.003 -1.138 1.00 80.12 173 ARG A N 1
ATOM 1305 C CA . ARG A 1 173 ? 2.720 -8.363 -1.847 1.00 80.12 173 ARG A CA 1
ATOM 1306 C C . ARG A 1 173 ? 3.162 -7.187 -2.712 1.00 80.12 173 ARG A C 1
ATOM 1308 O O . ARG A 1 173 ? 2.376 -6.692 -3.514 1.00 80.12 173 ARG A O 1
ATOM 1315 N N . PHE A 1 174 ? 4.418 -6.778 -2.569 1.00 71.88 174 PHE A N 1
ATOM 1316 C CA . PHE A 1 174 ? 5.065 -5.798 -3.444 1.00 71.88 174 PHE A CA 1
ATOM 1317 C C . PHE A 1 174 ? 5.856 -6.524 -4.547 1.00 71.88 174 PHE A C 1
ATOM 1319 O O . PHE A 1 174 ? 6.314 -7.649 -4.341 1.00 71.88 174 PHE A O 1
ATOM 1326 N N . SER A 1 175 ? 5.973 -5.917 -5.732 1.00 65.75 175 SER A N 1
ATOM 1327 C CA . SER A 1 175 ? 6.577 -6.530 -6.927 1.00 65.75 175 SER A CA 1
ATOM 1328 C C . SER A 1 175 ? 7.581 -5.573 -7.581 1.00 65.75 175 SER A C 1
ATOM 1330 O O . SER A 1 175 ? 7.272 -4.385 -7.659 1.00 65.75 175 SER A O 1
ATOM 1332 N N . PRO A 1 176 ? 8.705 -6.051 -8.160 1.00 65.75 176 PRO A N 1
ATOM 1333 C CA . PRO A 1 176 ? 9.661 -5.244 -8.942 1.00 65.75 176 PRO A CA 1
ATOM 1334 C C . PRO A 1 176 ? 9.098 -4.760 -10.297 1.00 65.75 176 PRO A C 1
ATOM 1336 O O . PRO A 1 176 ? 9.837 -4.476 -11.237 1.00 65.75 176 PRO A O 1
ATOM 1339 N N . MET A 1 177 ? 7.772 -4.664 -10.411 1.00 64.75 177 MET A N 1
ATOM 1340 C CA . MET A 1 177 ? 7.054 -4.356 -11.645 1.00 64.75 177 MET A CA 1
ATOM 1341 C C . MET A 1 177 ? 7.469 -2.999 -12.220 1.00 64.75 177 MET A C 1
ATOM 1343 O O . MET A 1 177 ? 7.504 -2.847 -13.429 1.00 64.75 177 MET A O 1
ATOM 1347 N N . ASN A 1 178 ? 7.860 -2.034 -11.386 1.00 65.88 178 ASN A N 1
ATOM 1348 C CA . ASN A 1 178 ? 8.267 -0.701 -11.836 1.00 65.88 178 ASN A CA 1
ATOM 1349 C C . ASN A 1 178 ? 9.539 -0.739 -12.690 1.00 65.88 178 ASN A C 1
ATOM 1351 O O . ASN A 1 178 ? 9.594 -0.076 -13.722 1.00 65.88 178 ASN A O 1
ATOM 1355 N N . ALA A 1 179 ? 10.530 -1.552 -12.307 1.00 75.44 179 ALA A N 1
ATOM 1356 C CA . ALA A 1 179 ? 11.732 -1.747 -13.116 1.00 75.44 179 ALA A CA 1
ATOM 1357 C C . ALA A 1 179 ? 11.377 -2.376 -14.472 1.00 75.44 179 ALA A C 1
ATOM 1359 O O . ALA A 1 179 ? 11.872 -1.938 -15.509 1.00 75.44 179 ALA A O 1
ATOM 1360 N N . LEU A 1 180 ? 10.452 -3.343 -14.468 1.00 79.81 180 LEU A N 1
ATOM 1361 C CA . LEU A 1 180 ? 9.940 -3.948 -15.693 1.00 79.81 180 LEU A CA 1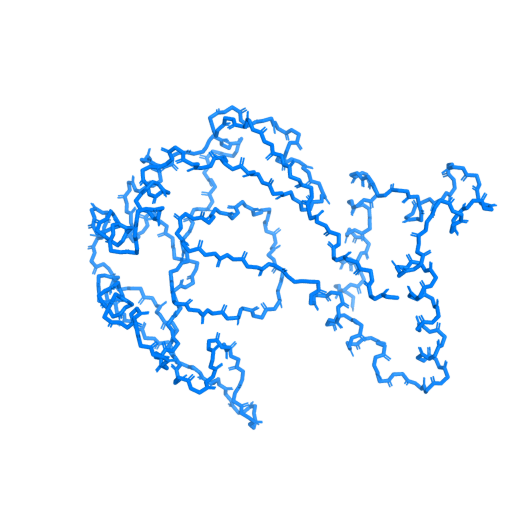
ATOM 1362 C C . LEU A 1 180 ? 9.184 -2.930 -16.556 1.00 79.81 180 LEU A C 1
ATOM 1364 O O . LEU A 1 180 ? 9.434 -2.867 -17.749 1.00 79.81 180 LEU A O 1
ATOM 1368 N N . MET A 1 181 ? 8.306 -2.103 -15.989 1.00 73.19 181 MET A N 1
ATOM 1369 C CA . MET A 1 181 ? 7.563 -1.094 -16.751 1.00 73.19 181 MET A CA 1
ATOM 1370 C C . MET A 1 181 ? 8.485 -0.054 -17.395 1.00 73.19 181 MET A C 1
ATOM 1372 O O . MET A 1 181 ? 8.274 0.286 -18.555 1.00 73.19 181 MET A O 1
ATOM 1376 N N . LEU A 1 182 ? 9.537 0.402 -16.703 1.00 78.00 182 LEU A N 1
ATOM 1377 C CA . LEU A 1 182 ? 10.538 1.286 -17.317 1.00 78.00 182 LEU A CA 1
ATOM 1378 C C . LEU A 1 182 ? 11.315 0.590 -18.442 1.00 78.00 182 LEU A C 1
ATOM 1380 O O . LEU A 1 182 ? 11.575 1.206 -19.475 1.00 78.00 182 LEU A O 1
ATOM 1384 N N . ALA A 1 183 ? 11.674 -0.683 -18.269 1.00 84.94 183 ALA A N 1
ATOM 1385 C CA . ALA A 1 183 ? 12.323 -1.457 -19.324 1.00 84.94 183 ALA A CA 1
ATOM 1386 C C . ALA A 1 183 ? 11.379 -1.692 -20.518 1.00 84.94 183 ALA A C 1
ATOM 1388 O O . ALA A 1 183 ? 11.804 -1.611 -21.667 1.00 84.94 183 ALA A O 1
ATOM 1389 N N . LEU A 1 184 ? 10.084 -1.909 -20.274 1.00 78.31 184 LEU A N 1
ATOM 1390 C CA . LEU A 1 184 ? 9.080 -2.002 -21.332 1.00 78.31 184 LEU A CA 1
ATOM 1391 C C . LEU A 1 184 ? 8.950 -0.680 -22.095 1.00 78.31 184 LEU A C 1
ATOM 1393 O O . LEU A 1 184 ? 8.867 -0.703 -23.316 1.00 78.31 184 LEU A O 1
ATOM 1397 N N . LEU A 1 185 ? 8.979 0.451 -21.387 1.00 78.00 185 LEU A N 1
ATOM 1398 C CA . LEU A 1 185 ? 8.888 1.783 -21.983 1.00 78.00 185 LEU A CA 1
ATOM 1399 C C . LEU A 1 185 ? 10.127 2.156 -22.811 1.00 78.00 185 LEU A C 1
ATOM 1401 O O . LEU A 1 185 ? 9.993 2.832 -23.824 1.00 78.00 185 LEU A O 1
ATOM 1405 N N . THR A 1 186 ? 11.327 1.752 -22.382 1.00 85.31 186 THR A N 1
ATOM 1406 C CA . THR A 1 186 ? 12.587 2.272 -22.956 1.00 85.31 186 THR A CA 1
ATOM 1407 C C . THR A 1 186 ? 13.403 1.256 -23.754 1.00 85.31 186 THR A C 1
ATOM 1409 O O . THR A 1 186 ? 14.221 1.661 -24.574 1.00 85.31 186 THR A O 1
ATOM 1412 N N . ILE A 1 187 ? 13.204 -0.049 -23.538 1.00 89.62 187 ILE A N 1
ATOM 1413 C CA . ILE A 1 187 ? 14.039 -1.111 -24.126 1.00 89.62 187 ILE A CA 1
ATOM 1414 C C . ILE A 1 187 ? 13.233 -2.033 -25.046 1.00 89.62 187 ILE A C 1
ATOM 1416 O O . ILE A 1 187 ? 13.755 -2.436 -26.082 1.00 89.62 187 ILE A O 1
ATOM 1420 N N . ARG A 1 188 ? 11.977 -2.378 -24.712 1.00 90.75 188 ARG A N 1
ATOM 1421 C CA . ARG A 1 188 ? 11.205 -3.421 -25.432 1.00 90.75 188 ARG A CA 1
ATOM 1422 C C . ARG A 1 188 ? 11.144 -3.212 -26.944 1.00 90.75 188 ARG A C 1
ATOM 1424 O O . ARG A 1 188 ? 11.252 -4.190 -27.677 1.00 90.75 188 ARG A O 1
ATOM 1431 N N . ASP A 1 189 ? 10.998 -1.968 -27.383 1.00 87.56 189 ASP A N 1
ATOM 1432 C CA . ASP A 1 189 ? 10.734 -1.641 -28.786 1.00 87.56 189 ASP A CA 1
ATOM 1433 C C . ASP A 1 189 ? 11.999 -1.148 -29.529 1.00 87.56 189 ASP A C 1
ATOM 1435 O O . ASP A 1 189 ? 11.920 -0.687 -30.665 1.00 87.56 189 ASP A O 1
ATOM 1439 N N . LEU A 1 190 ? 13.190 -1.285 -28.924 1.00 91.38 190 LEU A N 1
ATOM 1440 C CA . LEU A 1 190 ? 14.463 -1.036 -29.611 1.00 91.38 190 LEU A CA 1
ATOM 1441 C C . LEU A 1 190 ? 14.742 -2.103 -30.696 1.00 91.38 190 LEU A C 1
ATOM 1443 O O . LEU A 1 190 ? 14.245 -3.239 -30.604 1.00 91.38 190 LEU A O 1
ATOM 1447 N N . PRO A 1 191 ? 15.596 -1.789 -31.697 1.00 97.56 191 PRO A N 1
ATOM 1448 C CA . PRO A 1 191 ? 16.102 -2.774 -32.649 1.00 97.56 191 PRO A CA 1
ATOM 1449 C C . PRO A 1 191 ? 16.656 -4.015 -31.944 1.00 97.56 191 PRO A C 1
ATOM 1451 O O . PRO A 1 191 ? 17.240 -3.916 -30.864 1.00 97.56 191 PRO A O 1
ATOM 1454 N N . ALA A 1 192 ? 16.485 -5.188 -32.558 1.00 91.44 192 ALA A N 1
ATOM 1455 C CA . ALA A 1 192 ? 16.799 -6.472 -31.926 1.00 91.44 192 ALA A CA 1
ATOM 1456 C C . ALA A 1 192 ? 18.234 -6.541 -31.382 1.00 91.44 192 ALA A C 1
ATOM 1458 O O . ALA A 1 192 ? 18.439 -6.989 -30.256 1.00 91.44 192 ALA A O 1
ATOM 1459 N N . GLU A 1 193 ? 19.196 -6.022 -32.143 1.00 94.31 193 GLU A N 1
ATOM 1460 C CA . GLU A 1 193 ? 20.598 -5.930 -31.736 1.00 94.31 193 GLU A CA 1
ATOM 1461 C C . GLU A 1 193 ? 20.788 -5.051 -30.488 1.00 94.31 193 GLU A C 1
ATOM 1463 O O . GLU A 1 193 ? 21.465 -5.446 -29.545 1.00 94.31 193 GLU A O 1
ATOM 1468 N N . GLN A 1 194 ? 20.117 -3.898 -30.411 1.00 91.31 194 GLN A N 1
ATOM 1469 C CA . GLN A 1 194 ? 20.217 -3.009 -29.249 1.00 91.31 194 GLN A CA 1
ATOM 1470 C C . GLN A 1 194 ? 19.558 -3.609 -28.002 1.00 91.31 194 GLN A C 1
ATOM 1472 O O . GLN A 1 194 ? 20.075 -3.449 -26.896 1.00 91.31 194 GLN A O 1
ATOM 1477 N N . ARG A 1 195 ? 18.435 -4.324 -28.158 1.00 94.75 195 ARG A N 1
ATOM 1478 C CA . ARG A 1 195 ? 17.822 -5.052 -27.037 1.00 94.75 195 ARG A CA 1
ATOM 1479 C C . ARG A 1 195 ? 18.722 -6.157 -26.519 1.00 94.75 195 ARG A C 1
ATOM 1481 O O . ARG A 1 195 ? 18.819 -6.304 -25.307 1.00 94.75 195 ARG A O 1
ATOM 1488 N N . ALA A 1 196 ? 19.366 -6.908 -27.414 1.00 92.12 196 ALA A N 1
ATOM 1489 C CA . ALA A 1 196 ? 20.317 -7.945 -27.031 1.00 92.12 196 ALA A CA 1
ATOM 1490 C C . ALA A 1 196 ? 21.474 -7.344 -26.217 1.00 92.12 196 ALA A C 1
ATOM 1492 O O . ALA A 1 196 ? 21.807 -7.854 -25.152 1.00 92.12 196 ALA A O 1
ATOM 1493 N N . THR A 1 197 ? 21.998 -6.188 -26.632 1.00 94.50 197 THR A N 1
ATOM 1494 C CA . THR A 1 197 ? 23.012 -5.459 -25.857 1.00 94.50 197 THR A CA 1
ATOM 1495 C C . THR A 1 197 ? 22.503 -5.059 -24.471 1.00 94.50 197 THR A C 1
ATOM 1497 O O . THR A 1 197 ? 23.157 -5.339 -23.469 1.00 94.50 197 THR A O 1
ATOM 1500 N N . TRP A 1 198 ? 21.321 -4.441 -24.370 1.00 95.19 198 TRP A N 1
ATOM 1501 C CA . TRP A 1 198 ? 20.762 -4.060 -23.066 1.00 95.19 198 TRP A CA 1
ATOM 1502 C C . TRP A 1 198 ? 20.4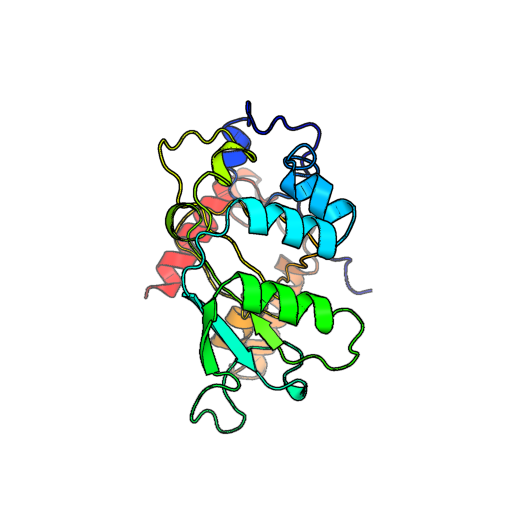30 -5.262 -22.181 1.00 95.19 198 TRP A C 1
ATOM 1504 O O . TRP A 1 198 ? 20.580 -5.175 -20.963 1.00 95.19 198 TRP A O 1
ATOM 1514 N N . GLN A 1 199 ? 20.026 -6.388 -22.766 1.00 92.12 199 GLN A N 1
ATOM 1515 C CA . GLN A 1 199 ? 19.840 -7.640 -22.042 1.00 92.12 199 GLN A CA 1
ATOM 1516 C C . GLN A 1 199 ? 21.146 -8.087 -21.380 1.00 92.12 199 GLN A C 1
ATOM 1518 O O . GLN A 1 199 ? 21.124 -8.414 -20.197 1.00 92.12 199 GLN A O 1
ATOM 1523 N N . GLU A 1 200 ? 22.275 -8.030 -22.088 1.00 96.12 200 GLU A N 1
ATOM 1524 C CA . GLU A 1 200 ? 23.590 -8.365 -21.527 1.00 96.12 200 GLU A CA 1
ATOM 1525 C C . GLU A 1 200 ? 24.030 -7.381 -20.436 1.00 96.12 200 GLU A C 1
ATOM 1527 O O . GLU A 1 200 ? 24.551 -7.791 -19.399 1.00 96.12 200 GLU A O 1
ATOM 1532 N N . VAL A 1 201 ? 23.738 -6.090 -20.609 1.00 92.81 201 VAL A N 1
ATOM 1533 C CA . VAL A 1 201 ? 23.997 -5.063 -19.586 1.00 92.81 201 VAL A CA 1
ATOM 1534 C C . VAL A 1 201 ? 23.193 -5.345 -18.310 1.00 92.81 201 VAL A C 1
ATOM 1536 O O . VAL A 1 201 ? 23.751 -5.323 -17.213 1.00 92.81 201 VAL A O 1
ATOM 1539 N N . PHE A 1 202 ? 21.895 -5.647 -18.429 1.00 92.50 202 PHE A N 1
ATOM 1540 C CA . PHE A 1 202 ? 21.059 -6.034 -17.286 1.00 92.50 202 PHE A CA 1
ATOM 1541 C C . PHE A 1 202 ? 21.513 -7.363 -16.678 1.00 92.50 202 PHE A C 1
ATOM 1543 O O . PHE A 1 202 ? 21.556 -7.490 -15.455 1.00 92.50 202 PHE A O 1
ATOM 1550 N N . ARG A 1 203 ? 21.881 -8.345 -17.510 1.00 92.31 203 ARG A N 1
ATOM 1551 C CA . ARG A 1 203 ? 22.422 -9.631 -17.063 1.00 92.31 203 ARG A CA 1
ATOM 1552 C C . ARG A 1 203 ? 23.633 -9.408 -16.169 1.00 92.31 203 ARG A C 1
ATOM 1554 O O . ARG A 1 203 ? 23.595 -9.817 -15.016 1.00 92.31 203 ARG A O 1
ATOM 1561 N N . HIS A 1 204 ? 24.632 -8.676 -16.649 1.00 92.19 204 HIS A N 1
ATOM 1562 C CA . HIS A 1 204 ? 25.875 -8.445 -15.922 1.00 92.19 204 HIS A CA 1
ATOM 1563 C C . HIS A 1 204 ? 25.704 -7.567 -14.669 1.00 92.19 204 HIS A C 1
ATOM 1565 O O . HIS A 1 204 ? 26.231 -7.898 -13.611 1.00 92.19 204 HIS A O 1
ATOM 1571 N N . HIS A 1 205 ? 24.962 -6.456 -14.757 1.00 90.12 205 HIS A N 1
ATOM 1572 C CA . HIS A 1 205 ? 24.895 -5.471 -13.666 1.00 90.12 205 HIS A CA 1
ATOM 1573 C C . HIS A 1 205 ? 23.717 -5.637 -12.699 1.00 90.12 205 HIS A C 1
ATOM 1575 O O . HIS A 1 205 ? 23.711 -4.990 -11.652 1.00 90.12 205 HIS A O 1
ATOM 1581 N N . VAL A 1 206 ? 22.710 -6.450 -13.030 1.00 89.00 206 VAL A N 1
ATOM 1582 C CA . VAL A 1 206 ? 21.517 -6.643 -12.186 1.00 89.00 206 VAL A CA 1
ATOM 1583 C C . VAL A 1 206 ? 21.347 -8.104 -11.787 1.00 89.00 206 VAL A C 1
ATOM 1585 O O . VAL A 1 206 ? 21.149 -8.381 -10.607 1.00 89.00 206 VAL A O 1
ATOM 1588 N N . PHE A 1 207 ? 21.402 -9.034 -12.743 1.00 88.81 207 PHE A N 1
ATOM 1589 C CA . PHE A 1 207 ? 21.049 -10.437 -12.486 1.00 88.81 207 PHE A CA 1
ATOM 1590 C C . PHE A 1 207 ? 22.229 -11.307 -12.034 1.00 88.81 207 PHE A C 1
ATOM 1592 O O . PHE A 1 207 ? 22.027 -12.220 -11.239 1.00 88.81 207 PHE A O 1
ATOM 1599 N N . GLU A 1 208 ? 23.442 -11.010 -12.497 1.00 89.94 208 GLU A N 1
ATOM 1600 C CA . GLU A 1 208 ? 24.693 -11.697 -12.138 1.00 89.94 208 GLU A CA 1
ATOM 1601 C C . GLU A 1 208 ? 25.618 -10.814 -11.286 1.00 89.94 208 GLU A C 1
ATOM 1603 O O . GLU A 1 208 ? 26.810 -11.082 -11.165 1.00 89.94 208 GLU A O 1
ATOM 1608 N N . ALA A 1 209 ? 25.080 -9.740 -10.704 1.00 86.69 209 ALA A N 1
ATOM 1609 C CA . ALA A 1 209 ? 25.874 -8.815 -9.915 1.00 86.69 209 ALA A CA 1
ATOM 1610 C C . ALA A 1 209 ? 26.369 -9.463 -8.609 1.00 86.69 209 ALA A C 1
ATOM 1612 O O . ALA A 1 209 ? 25.570 -9.913 -7.784 1.00 86.69 209 ALA A O 1
ATOM 1613 N N . ASP A 1 210 ? 27.680 -9.448 -8.394 1.00 85.06 210 ASP A N 1
ATOM 1614 C CA . ASP A 1 210 ? 28.359 -9.968 -7.213 1.00 85.06 210 ASP A CA 1
ATOM 1615 C C . ASP A 1 210 ? 29.569 -9.089 -6.826 1.00 85.06 210 ASP A C 1
ATOM 1617 O O . ASP A 1 210 ? 29.755 -7.976 -7.329 1.00 85.06 210 ASP A O 1
ATOM 1621 N N . GLY A 1 211 ? 30.404 -9.567 -5.896 1.00 79.12 211 GLY A N 1
ATOM 1622 C CA . GLY A 1 211 ? 31.597 -8.838 -5.450 1.00 79.12 211 GLY A CA 1
ATOM 1623 C C . GLY A 1 211 ? 32.630 -8.567 -6.554 1.00 79.12 211 GLY A C 1
ATOM 1624 O O . GLY A 1 211 ? 33.495 -7.713 -6.372 1.00 79.12 211 GLY A O 1
ATOM 1625 N N . THR A 1 212 ? 32.544 -9.253 -7.697 1.00 84.19 212 THR A N 1
ATOM 1626 C CA . THR A 1 212 ? 33.479 -9.134 -8.824 1.00 84.19 212 THR A CA 1
ATOM 1627 C C . THR A 1 212 ? 33.016 -8.145 -9.895 1.00 84.19 212 THR A C 1
ATOM 1629 O O . THR A 1 212 ? 33.858 -7.565 -10.583 1.00 84.19 212 THR A O 1
ATOM 1632 N N . THR A 1 213 ? 31.711 -7.858 -9.987 1.00 86.88 213 THR A N 1
ATOM 1633 C CA . THR A 1 213 ? 31.102 -6.997 -11.025 1.00 86.88 213 THR A CA 1
ATOM 1634 C C . THR A 1 213 ? 31.778 -5.632 -11.168 1.00 86.88 213 THR A C 1
ATOM 1636 O O . THR A 1 213 ? 31.916 -5.113 -12.273 1.00 86.88 213 THR A O 1
ATOM 1639 N N . ALA A 1 214 ? 32.246 -5.052 -10.060 1.00 88.25 214 ALA A N 1
ATOM 1640 C CA . ALA A 1 214 ? 32.953 -3.770 -10.039 1.00 88.25 214 ALA A CA 1
ATOM 1641 C C . ALA A 1 214 ? 34.378 -3.866 -9.461 1.00 88.25 214 ALA A C 1
ATOM 1643 O O . ALA A 1 214 ? 34.975 -2.842 -9.126 1.00 88.25 214 ALA A O 1
ATOM 1644 N N . ALA A 1 215 ? 34.936 -5.075 -9.325 1.00 87.00 215 ALA A N 1
ATOM 1645 C CA . ALA A 1 215 ? 36.236 -5.293 -8.679 1.00 87.00 215 ALA A CA 1
ATOM 1646 C C . ALA A 1 215 ? 37.414 -4.679 -9.452 1.00 87.00 215 ALA A C 1
ATOM 1648 O O . ALA A 1 215 ? 38.429 -4.336 -8.855 1.00 87.00 215 ALA A O 1
ATOM 1649 N N . HIS A 1 216 ? 37.258 -4.483 -10.763 1.00 88.12 216 HIS A N 1
ATOM 1650 C CA . HIS A 1 216 ? 38.237 -3.795 -11.607 1.00 88.12 216 HIS A CA 1
ATOM 1651 C C . HIS A 1 216 ? 38.338 -2.284 -11.320 1.00 88.12 216 HIS A C 1
ATOM 1653 O O . HIS A 1 216 ? 39.263 -1.632 -11.798 1.00 88.12 216 HIS A O 1
ATOM 1659 N N . LEU A 1 217 ? 37.399 -1.718 -10.551 1.00 87.00 217 LEU A N 1
ATOM 1660 C CA . LEU A 1 217 ? 37.409 -0.318 -10.137 1.00 87.00 217 LEU A CA 1
ATOM 1661 C C . LEU A 1 217 ? 37.864 -0.184 -8.673 1.00 87.00 217 LEU A C 1
ATOM 1663 O O . LEU A 1 217 ? 37.424 -0.971 -7.822 1.00 87.00 217 LEU A O 1
ATOM 1667 N N . PRO A 1 218 ? 38.656 0.858 -8.345 1.00 89.69 218 PRO A N 1
ATOM 1668 C CA . PRO A 1 218 ? 38.910 1.248 -6.960 1.00 89.69 218 PRO A CA 1
ATOM 1669 C C . PRO A 1 218 ? 37.603 1.535 -6.214 1.00 89.69 218 PRO A C 1
ATOM 1671 O O . PRO A 1 218 ? 36.683 2.115 -6.793 1.00 89.69 218 PRO A O 1
ATOM 1674 N N . ASP A 1 219 ? 37.535 1.201 -4.922 1.00 84.56 219 ASP A N 1
ATOM 1675 C CA . ASP A 1 219 ? 36.315 1.327 -4.105 1.00 84.56 219 ASP A CA 1
ATOM 1676 C C . ASP A 1 219 ? 35.661 2.716 -4.212 1.00 84.56 219 ASP A C 1
ATOM 1678 O O . ASP A 1 219 ? 34.452 2.824 -4.430 1.00 84.56 219 ASP A O 1
ATOM 1682 N N . ALA A 1 220 ? 36.468 3.781 -4.150 1.00 84.31 220 ALA A N 1
ATOM 1683 C CA . ALA A 1 220 ? 36.004 5.166 -4.239 1.00 84.31 220 ALA A CA 1
ATOM 1684 C C . ALA A 1 220 ? 35.386 5.535 -5.605 1.00 84.31 220 ALA A C 1
ATOM 1686 O O . ALA A 1 220 ? 34.604 6.480 -5.690 1.00 84.31 220 ALA A O 1
ATOM 1687 N N . ALA A 1 221 ? 35.707 4.795 -6.671 1.00 84.81 221 ALA A N 1
ATOM 1688 C CA . ALA A 1 221 ? 35.264 5.067 -8.039 1.00 84.81 221 ALA A CA 1
ATOM 1689 C C . ALA A 1 221 ? 34.060 4.216 -8.482 1.00 84.81 221 ALA A C 1
ATOM 1691 O O . ALA A 1 221 ? 33.486 4.468 -9.539 1.00 84.81 221 ALA A O 1
ATOM 1692 N N . ARG A 1 222 ? 33.639 3.222 -7.688 1.00 85.44 222 ARG A N 1
ATOM 1693 C CA . ARG A 1 222 ? 32.560 2.289 -8.070 1.00 85.44 222 ARG A CA 1
ATOM 1694 C C . ARG A 1 222 ? 31.190 2.950 -8.220 1.00 85.44 222 ARG A C 1
ATOM 1696 O O . ARG A 1 222 ? 30.341 2.448 -8.955 1.00 85.44 222 ARG A O 1
ATOM 1703 N N . GLY A 1 223 ? 30.945 4.067 -7.533 1.00 86.88 223 GLY A N 1
ATOM 1704 C CA . GLY A 1 223 ? 29.676 4.793 -7.622 1.00 86.88 223 GLY A CA 1
ATOM 1705 C C . GLY A 1 223 ? 28.468 3.879 -7.380 1.00 86.88 223 GLY A C 1
ATOM 1706 O O . GLY A 1 223 ? 28.420 3.168 -6.382 1.00 86.88 223 GLY A O 1
ATOM 1707 N N . VAL A 1 224 ? 27.503 3.871 -8.307 1.00 85.31 224 VAL A N 1
ATOM 1708 C CA . VAL A 1 224 ? 26.274 3.051 -8.211 1.00 85.31 224 VAL A CA 1
ATOM 1709 C C . VAL A 1 224 ? 26.500 1.543 -8.374 1.00 85.31 224 VAL A C 1
ATOM 1711 O O . VAL A 1 224 ? 25.567 0.781 -8.152 1.00 85.31 224 VAL A O 1
ATOM 1714 N N . LEU A 1 225 ? 27.708 1.120 -8.763 1.00 85.69 225 LEU A N 1
ATOM 1715 C CA . LEU A 1 225 ? 28.087 -0.289 -8.899 1.00 85.69 225 LEU A CA 1
ATOM 1716 C C . LEU A 1 225 ? 28.648 -0.882 -7.594 1.00 85.69 225 LEU A C 1
ATOM 1718 O O . LEU A 1 225 ? 28.890 -2.082 -7.518 1.00 85.69 225 LEU A O 1
ATOM 1722 N N . ALA A 1 226 ? 28.880 -0.060 -6.566 1.00 86.50 226 ALA A N 1
ATOM 1723 C CA . ALA A 1 226 ? 29.205 -0.542 -5.225 1.00 86.50 226 ALA A CA 1
ATOM 1724 C C . ALA A 1 226 ? 27.962 -1.138 -4.534 1.00 86.50 226 ALA A C 1
ATOM 1726 O O . ALA A 1 226 ? 26.837 -0.812 -4.931 1.00 86.50 226 ALA A O 1
ATOM 1727 N N . PRO A 1 227 ? 28.127 -1.940 -3.458 1.00 84.00 227 PRO A N 1
ATOM 1728 C CA . PRO A 1 227 ? 27.005 -2.362 -2.625 1.00 84.00 227 PRO A CA 1
ATOM 1729 C C . PRO A 1 227 ? 26.120 -1.170 -2.257 1.00 84.00 227 PRO A C 1
ATOM 1731 O O . PRO A 1 227 ? 26.608 -0.142 -1.779 1.00 84.00 227 PRO A O 1
ATOM 1734 N N . MET A 1 228 ? 24.824 -1.283 -2.537 1.00 85.75 228 MET A N 1
ATOM 1735 C CA . MET A 1 228 ? 23.901 -0.165 -2.364 1.00 85.75 228 MET A CA 1
ATOM 1736 C C . MET A 1 228 ? 23.887 0.298 -0.901 1.00 85.75 228 MET A C 1
ATOM 1738 O O . MET A 1 228 ? 23.720 -0.519 -0.001 1.00 85.75 228 MET A O 1
ATOM 1742 N N . ASP A 1 229 ? 24.045 1.604 -0.694 1.00 80.94 229 ASP A N 1
ATOM 1743 C CA . ASP A 1 229 ? 23.883 2.280 0.594 1.00 80.94 229 ASP A CA 1
ATOM 1744 C C . ASP A 1 229 ? 22.951 3.487 0.429 1.00 80.94 229 ASP A C 1
ATOM 1746 O O . ASP A 1 229 ? 22.515 3.807 -0.685 1.00 80.94 229 ASP A O 1
ATOM 1750 N N . ASP A 1 230 ? 22.651 4.174 1.529 1.00 58.94 230 ASP A N 1
ATOM 1751 C CA . ASP A 1 230 ? 21.678 5.261 1.504 1.00 58.94 230 ASP A CA 1
ATOM 1752 C C . ASP A 1 230 ? 22.105 6.466 0.654 1.00 58.94 230 ASP A C 1
ATOM 1754 O O . ASP A 1 230 ? 21.300 7.088 -0.046 1.00 58.94 230 ASP A O 1
ATOM 1758 N N . ALA A 1 231 ? 23.389 6.827 0.690 1.00 73.56 231 ALA A N 1
ATOM 1759 C CA . ALA A 1 231 ? 23.889 7.957 -0.085 1.00 73.56 231 ALA A CA 1
ATOM 1760 C C . ALA A 1 231 ? 23.764 7.685 -1.592 1.00 73.56 231 ALA A C 1
ATOM 1762 O O . ALA A 1 231 ? 23.306 8.546 -2.355 1.00 73.56 231 ALA A O 1
ATOM 1763 N N . ARG A 1 232 ? 24.103 6.464 -2.016 1.00 83.94 232 ARG A N 1
ATOM 1764 C CA . ARG A 1 232 ? 24.001 6.030 -3.411 1.00 83.94 232 ARG A CA 1
ATOM 1765 C C . ARG A 1 232 ? 22.555 5.881 -3.864 1.00 83.94 232 ARG A C 1
ATOM 1767 O O . ARG A 1 232 ? 22.234 6.334 -4.964 1.00 83.94 232 ARG A O 1
ATOM 1774 N N . ALA A 1 233 ? 21.675 5.326 -3.032 1.00 71.56 233 ALA A N 1
ATOM 1775 C CA . ALA A 1 233 ? 20.263 5.175 -3.367 1.00 71.56 233 ALA A CA 1
ATOM 1776 C C . ALA A 1 233 ? 19.581 6.536 -3.596 1.00 71.56 233 ALA A C 1
ATOM 1778 O O . ALA A 1 233 ? 18.880 6.707 -4.598 1.00 71.56 233 ALA A O 1
ATOM 1779 N N . ARG A 1 234 ? 19.851 7.541 -2.744 1.00 64.81 234 ARG A N 1
ATOM 1780 C CA . ARG A 1 234 ? 19.372 8.926 -2.946 1.00 64.81 234 ARG A CA 1
ATOM 1781 C C . ARG A 1 234 ? 19.865 9.532 -4.250 1.00 64.81 234 ARG A C 1
ATOM 1783 O O . ARG A 1 234 ? 19.061 10.048 -5.024 1.00 64.81 234 ARG A O 1
ATOM 1790 N N . SER A 1 235 ? 21.171 9.448 -4.499 1.00 77.06 235 SER A N 1
ATOM 1791 C CA . SER A 1 235 ? 21.783 9.994 -5.714 1.00 77.06 235 SER A CA 1
ATOM 1792 C C . SER A 1 235 ? 21.196 9.353 -6.978 1.00 77.06 235 SER A C 1
ATOM 1794 O O . SER A 1 235 ? 20.828 10.046 -7.929 1.00 77.06 235 SER A O 1
ATOM 1796 N N . LEU A 1 236 ? 21.010 8.028 -6.966 1.00 80.62 236 LEU A N 1
ATOM 1797 C CA . LEU A 1 236 ? 20.420 7.302 -8.086 1.00 80.62 236 LEU A CA 1
ATOM 1798 C C . LEU A 1 236 ? 18.951 7.685 -8.316 1.00 80.62 236 LEU A C 1
ATOM 1800 O O . LEU A 1 236 ? 18.572 7.921 -9.462 1.00 80.62 236 LEU A O 1
ATOM 1804 N N . ARG A 1 237 ? 18.140 7.805 -7.256 1.00 73.00 237 ARG A N 1
ATOM 1805 C CA . ARG A 1 237 ? 16.739 8.255 -7.357 1.00 73.00 237 ARG A CA 1
ATOM 1806 C C . ARG A 1 237 ? 16.623 9.669 -7.912 1.00 73.00 237 ARG A C 1
ATOM 1808 O O . ARG A 1 237 ? 15.859 9.873 -8.849 1.00 73.00 237 ARG A O 1
ATOM 1815 N N . ALA A 1 238 ? 17.403 10.617 -7.391 1.00 71.94 238 ALA A N 1
ATOM 1816 C CA . ALA A 1 238 ? 17.407 11.996 -7.881 1.00 71.94 238 ALA A CA 1
ATOM 1817 C C . ALA A 1 238 ? 17.746 12.054 -9.379 1.00 71.94 238 ALA A C 1
ATOM 1819 O O . ALA A 1 238 ? 17.067 12.727 -10.155 1.00 71.94 238 ALA A O 1
ATOM 1820 N N . ARG A 1 239 ? 18.741 11.269 -9.809 1.00 80.31 239 ARG A N 1
ATOM 1821 C CA . ARG A 1 239 ? 19.129 11.168 -11.220 1.00 80.31 239 ARG A CA 1
ATOM 1822 C C . ARG A 1 239 ? 18.046 10.528 -12.092 1.00 80.31 239 ARG A C 1
ATOM 1824 O O . ARG A 1 239 ? 17.871 10.950 -13.232 1.00 80.31 239 ARG A O 1
ATOM 1831 N N . LEU A 1 240 ? 17.334 9.519 -11.589 1.00 77.25 240 LEU A N 1
ATOM 1832 C CA . LEU A 1 240 ? 16.212 8.899 -12.301 1.00 77.25 240 LEU A CA 1
ATOM 1833 C C . LEU A 1 240 ? 15.039 9.875 -12.447 1.00 77.25 240 LEU A C 1
ATOM 1835 O O . LEU A 1 240 ? 14.547 10.043 -13.556 1.00 77.25 240 LEU A O 1
ATOM 1839 N N . LEU A 1 241 ? 14.653 10.575 -11.377 1.00 70.81 241 LEU A N 1
ATOM 1840 C CA . LEU A 1 241 ? 13.596 11.592 -11.414 1.00 70.81 241 LEU A CA 1
ATOM 1841 C C . LEU A 1 241 ? 13.925 12.717 -12.402 1.00 70.81 241 LEU A C 1
ATOM 1843 O O . LEU A 1 241 ? 13.090 13.066 -13.229 1.00 70.81 241 LEU A O 1
ATOM 1847 N N . GLN A 1 242 ? 15.159 13.231 -12.388 1.00 74.12 242 GLN A N 1
ATOM 1848 C CA . GLN A 1 242 ? 15.593 14.256 -13.343 1.00 74.12 242 GLN A CA 1
ATOM 1849 C C . GLN A 1 242 ? 15.501 13.778 -14.800 1.00 74.12 242 GLN A C 1
ATOM 1851 O O . GLN A 1 242 ? 15.201 14.568 -15.691 1.00 74.12 242 GLN A O 1
ATOM 1856 N N . ARG A 1 243 ? 15.780 12.494 -15.054 1.00 75.06 243 ARG A N 1
ATOM 1857 C CA . ARG A 1 243 ? 15.706 11.911 -16.399 1.00 75.06 243 ARG A CA 1
ATOM 1858 C C . ARG A 1 243 ? 14.283 11.597 -16.846 1.00 75.06 243 ARG A C 1
ATOM 1860 O O . ARG A 1 243 ? 14.042 11.637 -18.041 1.00 75.06 243 ARG A O 1
ATOM 1867 N N . LEU A 1 244 ? 13.386 11.271 -15.919 1.00 71.75 244 LEU A N 1
ATOM 1868 C CA . LEU A 1 244 ? 11.978 10.985 -16.210 1.00 71.75 244 LEU A CA 1
ATOM 1869 C C . LEU A 1 244 ? 11.136 12.256 -16.370 1.00 71.75 244 LEU A C 1
ATOM 1871 O O . LEU A 1 244 ? 10.137 12.228 -17.074 1.00 71.75 244 LEU A O 1
ATOM 1875 N N . ASN A 1 245 ? 11.543 13.358 -15.736 1.00 68.75 245 ASN A N 1
ATOM 1876 C CA . ASN A 1 245 ? 10.887 14.665 -15.852 1.00 68.75 245 ASN A CA 1
ATOM 1877 C C . ASN A 1 245 ? 11.406 15.504 -17.041 1.00 68.75 245 ASN A C 1
ATOM 1879 O O . ASN A 1 245 ? 11.162 16.710 -17.085 1.00 68.75 245 ASN A O 1
ATOM 1883 N N . ARG A 1 246 ? 12.172 14.897 -17.952 1.00 52.12 246 ARG A N 1
ATOM 1884 C CA . ARG A 1 246 ? 12.681 15.504 -19.188 1.00 52.12 246 ARG A CA 1
ATOM 1885 C C . ARG A 1 246 ? 11.859 15.028 -20.373 1.00 52.12 246 ARG A C 1
ATOM 1887 O O . ARG A 1 246 ? 11.635 15.871 -21.264 1.00 52.12 246 ARG A O 1
#

Sequence (246 aa):
MPAEPRVIEGCHGLDPQQLDPAILRSTTPLVLRGLVRAWPLAQAGARSAQAAAAYLRGFDRGEAVVAQVGPPDIGGHFFYNADMSGFNFRPDRVPLGVVLDTLLRDLDNAQPPAIYVGSTTLDTYLPGLRAHNPIALPQSEPLASIWIGNRTRIAAHQDMPDNLACVVAGRRRFSPMNALMLALLTIRDLPAEQRATWQEVFRHHVFEADGTTAAHLPDAARGVLAPMDDARARSLRARLLQRLNR

Foldseek 3Di:
DQPDPPDAAEDEPDALADHDVVVVLFLGDYHDPCRQCPQCLLVLQVVHLVSNLVVQVVQFPQFWAWKKWAFLVCVQEWAADPVNPGTRTDIDTGGPNVQSVLCVVCVVPPRRIWIKGPFAFCCVGRNPSCVSRDGDDPDPDDGDGDMDTDDHDDDDDDDPDDDDDDDSHDDDDDDPVVVVVVCCVPQVPDDPVSNVVVVVVCCLQPRVQDPVSCVVDDPVPCQLSPDDDRVSSVVVVVVVVVVVVD

Secondary structure (DSSP, 8-state):
-PPPP-PPPEE-S--TTS--HHHHT-SS--EETTTTTTSHHHHHHHH-HHHHHHHHHTT---PEEEEEEE-GGGTTB--B-TTSSSBSSEEEEEEHHHHHHHHHHTTT-SSPPEEEEEEEEHHHHSTTHHHHS----SSSS---EEEEESS-BPPP---SS-------SS-----THHHHHHHHHHTTTS-HHHHHHHHHHHIIIIIS--TTTTTTS-GGG-GGGSSP-HHHHHHHHHHHHHHHT-

Radius of gyration: 21.65 Å; chains: 1; bounding box: 61×38×52 Å